Protein AF-A0A2Z5JWY1-F1 (afdb_monomer_lite)

Sequence (216 aa):
MARHAGPGANSGGGPAFPVGRHASPHINSGSGPDDRVNRHASPHTKTGSRPDDHADRHASPHTKTGSRPDDHADRHASPHTKTGSRPDDHADRHASPHTKTGSRPDDHVNRHASPHTKTGSRPDDHVNRHASPHTKTGSRPDDHVNRHASPHTKTGSRPDDHVNRHASPHTKTGSRPDDHVNRHASPHTKTGSRPDDHVNRHASPHTKPAAGRTTT

Secondary structure (DSSP, 8-state):
-----PPP-----SS---EEEE-S-EEE---S---BEEEESS-EEEEESS---B--EESS-EEEEESS---B--EESS-EEEEESS---B--EESS-EEEEESS---B--EESS-EEEE-SS--EEEEEESS-EEEE-SS--EEEEEESS-EEEEESS--EEEEEESS-EEEEESS--EEEEEESS-EEEEESS---EEEEESS-EE-PPP-----

Structure (mmCIF, N/CA/C/O backbone):
data_AF-A0A2Z5JWY1-F1
#
_entry.id   AF-A0A2Z5JWY1-F1
#
loop_
_atom_site.group_PDB
_atom_site.id
_atom_site.type_symbol
_atom_site.label_atom_id
_atom_site.label_alt_id
_atom_site.label_comp_id
_atom_site.label_asym_id
_atom_site.label_entity_id
_atom_site.label_seq_id
_atom_site.pdbx_PDB_ins_code
_atom_site.Cartn_x
_atom_site.Cartn_y
_atom_site.Cartn_z
_atom_site.occupancy
_atom_site.B_iso_or_equiv
_atom_site.auth_seq_id
_atom_site.auth_comp_id
_atom_site.auth_asym_id
_atom_site.auth_atom_id
_atom_site.pdbx_PDB_model_num
ATOM 1 N N . MET A 1 1 ? 44.821 -5.941 -16.371 1.00 31.47 1 MET A N 1
ATOM 2 C CA . MET A 1 1 ? 44.234 -4.619 -16.687 1.00 31.47 1 MET A CA 1
ATOM 3 C C . MET A 1 1 ? 42.728 -4.702 -16.488 1.00 31.47 1 MET A C 1
ATOM 5 O O . MET A 1 1 ? 42.041 -5.297 -17.308 1.00 31.47 1 MET A O 1
ATOM 9 N N . ALA A 1 2 ? 42.238 -4.211 -15.349 1.00 32.00 2 ALA A N 1
ATOM 10 C CA . ALA A 1 2 ? 40.820 -4.228 -15.004 1.00 32.00 2 ALA A CA 1
ATOM 11 C C . ALA A 1 2 ? 40.088 -3.119 -15.774 1.00 32.00 2 ALA A C 1
ATOM 13 O O . ALA A 1 2 ? 40.456 -1.950 -15.676 1.00 32.00 2 ALA A O 1
ATOM 14 N N . ARG A 1 3 ? 39.072 -3.480 -16.563 1.00 29.70 3 ARG A N 1
ATOM 15 C CA . ARG A 1 3 ? 38.185 -2.514 -17.219 1.00 29.70 3 ARG A CA 1
ATOM 16 C C . ARG A 1 3 ? 37.051 -2.176 -16.251 1.00 29.70 3 ARG A C 1
ATOM 18 O O . ARG A 1 3 ? 36.158 -2.989 -16.042 1.00 29.70 3 ARG A O 1
ATOM 25 N N . HIS A 1 4 ? 37.110 -0.990 -15.652 1.00 33.94 4 HIS A N 1
ATOM 26 C CA . HIS A 1 4 ? 35.983 -0.397 -14.935 1.00 33.94 4 HIS A CA 1
ATOM 27 C C . HIS A 1 4 ? 34.901 0.000 -15.948 1.00 33.94 4 HIS A C 1
ATOM 29 O O . HIS A 1 4 ? 35.113 0.896 -16.762 1.00 33.94 4 HIS A O 1
ATOM 35 N N . ALA A 1 5 ? 33.749 -0.670 -15.907 1.00 37.03 5 ALA A N 1
ATOM 36 C CA . ALA A 1 5 ? 32.541 -0.209 -16.582 1.00 37.03 5 ALA A CA 1
ATOM 37 C C . ALA A 1 5 ? 31.849 0.826 -15.679 1.00 37.03 5 ALA A C 1
ATOM 39 O O . ALA A 1 5 ? 31.439 0.502 -14.564 1.00 37.03 5 ALA A O 1
ATOM 40 N N . GLY A 1 6 ? 31.788 2.080 -16.130 1.00 34.94 6 GLY A N 1
ATOM 41 C CA . GLY A 1 6 ? 31.050 3.149 -15.451 1.00 34.94 6 GLY A CA 1
ATOM 42 C C . GLY A 1 6 ? 29.526 2.989 -15.583 1.00 34.94 6 GLY A C 1
ATOM 43 O O . GLY A 1 6 ? 29.066 2.193 -16.405 1.00 34.94 6 GLY A O 1
ATOM 44 N N . PRO A 1 7 ? 28.731 3.730 -14.787 1.00 40.97 7 PRO A N 1
ATOM 45 C CA . PRO A 1 7 ? 27.273 3.672 -14.848 1.00 40.97 7 PRO A CA 1
ATOM 46 C C . PRO A 1 7 ? 26.782 4.166 -16.215 1.00 40.97 7 PRO A C 1
ATOM 48 O O . PRO A 1 7 ? 27.066 5.293 -16.616 1.00 40.97 7 PRO A O 1
ATOM 51 N N . GLY A 1 8 ? 26.057 3.313 -16.942 1.00 42.59 8 GLY A N 1
ATOM 52 C CA . GLY A 1 8 ? 25.391 3.705 -18.184 1.00 42.59 8 GLY A CA 1
ATOM 53 C C . GLY A 1 8 ? 24.232 4.657 -17.889 1.00 42.59 8 GLY A C 1
ATOM 54 O O . GLY A 1 8 ? 23.528 4.464 -16.903 1.00 42.59 8 GLY A O 1
ATOM 55 N N . ALA A 1 9 ? 24.040 5.673 -18.726 1.00 40.81 9 ALA A N 1
ATOM 56 C CA . ALA A 1 9 ? 22.845 6.510 -18.744 1.00 40.81 9 ALA A CA 1
ATOM 57 C C . ALA A 1 9 ? 22.111 6.228 -20.058 1.00 40.81 9 ALA A C 1
ATOM 59 O O . ALA A 1 9 ? 22.717 6.330 -21.123 1.00 40.81 9 ALA A O 1
ATOM 60 N N . ASN A 1 10 ? 20.836 5.841 -19.996 1.00 48.69 10 ASN A N 1
ATOM 61 C CA . ASN A 1 10 ? 20.024 5.633 -21.194 1.00 48.69 10 ASN A CA 1
ATOM 62 C C . ASN A 1 10 ? 19.010 6.774 -21.344 1.00 48.69 10 ASN A C 1
ATOM 64 O O . ASN A 1 10 ? 18.077 6.880 -20.552 1.00 48.69 10 ASN A O 1
ATOM 68 N N . SER A 1 11 ? 19.193 7.618 -22.358 1.00 41.19 11 SER A N 1
ATOM 69 C CA . SER A 1 11 ? 18.226 8.632 -22.786 1.00 41.19 11 SER A CA 1
ATOM 70 C C . SER A 1 11 ? 17.553 8.142 -24.071 1.00 41.19 11 SER A C 1
ATOM 72 O O . SER A 1 11 ? 18.055 8.392 -25.167 1.00 41.19 11 SER A O 1
ATOM 74 N N . GLY A 1 12 ? 16.466 7.381 -23.943 1.00 41.06 12 GLY A N 1
ATOM 75 C CA . GLY A 1 12 ? 15.739 6.811 -25.080 1.00 41.06 12 GLY A CA 1
ATOM 76 C C . GLY A 1 12 ? 14.404 7.511 -25.306 1.00 41.06 12 GLY A C 1
ATOM 77 O O . GLY A 1 12 ? 13.553 7.486 -24.427 1.00 41.06 12 GLY A O 1
ATOM 78 N N . GLY A 1 13 ? 14.228 8.120 -26.481 1.00 39.22 13 GLY A N 1
ATOM 79 C CA . GLY A 1 13 ? 12.925 8.496 -27.025 1.00 39.22 13 GLY A CA 1
ATOM 80 C C . GLY A 1 13 ? 12.477 7.472 -28.071 1.00 39.22 13 GLY A C 1
ATOM 81 O O . GLY A 1 13 ? 13.252 7.140 -28.967 1.00 39.22 13 GLY A O 1
ATOM 82 N N . GLY A 1 14 ? 11.239 6.984 -27.956 1.00 32.91 14 GLY A N 1
ATOM 83 C CA . GLY A 1 14 ? 10.561 6.134 -28.944 1.00 32.91 14 GLY A CA 1
ATOM 84 C C . GLY A 1 14 ? 9.549 5.166 -28.302 1.00 32.91 14 GLY A C 1
ATOM 85 O O . GLY A 1 14 ? 9.845 4.632 -27.236 1.00 32.91 14 GLY A O 1
ATOM 86 N N . PRO A 1 15 ? 8.373 4.913 -28.919 1.00 39.31 15 PRO A N 1
ATOM 87 C CA . PRO A 1 15 ? 7.303 4.099 -28.341 1.00 39.31 15 PRO A CA 1
ATOM 88 C C . PRO A 1 15 ? 7.586 2.605 -28.554 1.00 39.31 15 PRO A C 1
ATOM 90 O O . PRO A 1 15 ? 7.053 1.967 -29.459 1.00 39.31 15 PRO A O 1
ATOM 93 N N . ALA A 1 16 ? 8.465 2.039 -27.739 1.00 43.81 16 ALA A N 1
ATOM 94 C CA . ALA A 1 16 ? 8.629 0.599 -27.611 1.00 43.81 16 ALA A CA 1
ATOM 95 C C . ALA A 1 16 ? 8.577 0.280 -26.124 1.00 43.81 16 ALA A C 1
ATOM 97 O O . ALA A 1 16 ? 9.316 0.911 -25.386 1.00 43.81 16 ALA A O 1
ATOM 98 N N . PHE A 1 17 ? 7.745 -0.674 -25.699 1.00 53.34 17 PHE A N 1
ATOM 99 C CA . PHE A 1 17 ? 7.707 -1.167 -24.318 1.00 53.34 17 PHE A CA 1
ATOM 100 C C . PHE A 1 17 ? 9.006 -1.941 -24.023 1.00 53.34 17 PHE A C 1
ATOM 102 O O . PHE A 1 17 ? 9.103 -3.120 -24.391 1.00 53.34 17 PHE A O 1
ATOM 109 N N . PRO A 1 18 ? 10.062 -1.340 -23.442 1.00 63.47 18 PRO A N 1
ATOM 110 C CA . PRO A 1 18 ? 11.366 -1.975 -23.374 1.00 63.47 18 PRO A CA 1
ATOM 111 C C . PRO A 1 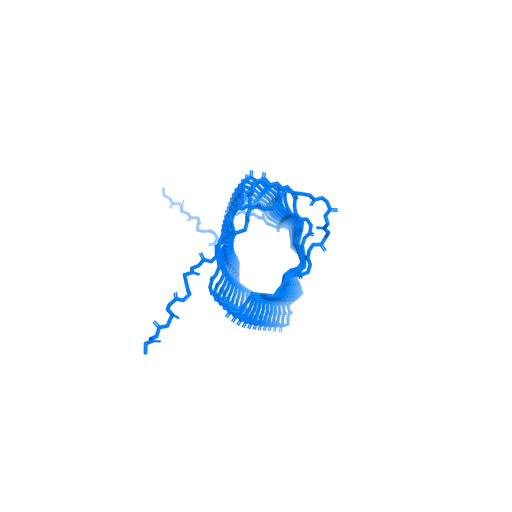18 ? 11.384 -2.957 -22.202 1.00 63.47 18 PRO A C 1
ATOM 113 O O . PRO A 1 18 ? 11.088 -2.594 -21.060 1.00 63.47 18 PRO A O 1
ATOM 116 N N . VAL A 1 19 ? 11.787 -4.202 -22.467 1.00 66.94 19 VAL A N 1
ATOM 117 C CA . VAL A 1 19 ? 12.095 -5.172 -21.409 1.00 66.94 19 VAL A CA 1
ATOM 118 C C . VAL A 1 19 ? 13.588 -5.098 -21.093 1.00 66.94 19 VAL A C 1
ATOM 120 O O . VAL A 1 19 ? 14.417 -5.591 -21.860 1.00 66.94 19 VAL A O 1
ATOM 123 N N . GLY A 1 20 ? 13.945 -4.481 -19.966 1.00 74.69 20 GLY A N 1
ATOM 124 C CA . GLY A 1 20 ? 15.335 -4.260 -19.560 1.00 74.69 20 GLY A CA 1
ATOM 125 C C . GLY A 1 20 ? 15.850 -5.268 -18.528 1.00 74.69 20 GLY A C 1
ATOM 126 O O . GLY A 1 20 ? 15.144 -5.684 -17.606 1.00 74.69 20 GLY A O 1
ATOM 127 N N . ARG A 1 21 ? 17.127 -5.656 -18.634 1.00 78.12 21 ARG A N 1
ATOM 128 C CA . ARG A 1 21 ? 17.855 -6.371 -17.569 1.00 78.12 21 ARG A CA 1
ATOM 129 C C . ARG A 1 21 ? 19.123 -5.612 -17.220 1.00 78.12 21 ARG A C 1
ATOM 131 O O . ARG A 1 21 ? 20.031 -5.513 -18.035 1.00 78.12 21 ARG A O 1
ATOM 138 N N . HIS A 1 22 ? 19.197 -5.135 -15.984 1.00 80.25 22 HIS A N 1
ATOM 139 C CA . HIS A 1 22 ? 20.316 -4.344 -15.489 1.00 80.25 22 HIS A CA 1
ATOM 140 C C . HIS A 1 22 ? 21.078 -5.139 -14.427 1.00 80.25 22 HIS A C 1
ATOM 142 O O . HIS A 1 22 ? 20.577 -5.383 -13.325 1.00 80.25 22 HIS A O 1
ATOM 148 N N . ALA A 1 23 ? 22.290 -5.561 -14.788 1.00 78.00 23 ALA A N 1
ATOM 149 C CA . ALA A 1 23 ? 23.209 -6.320 -13.935 1.00 78.00 23 ALA A CA 1
ATOM 150 C C . ALA A 1 23 ? 24.358 -5.465 -13.371 1.00 78.00 23 ALA A C 1
ATOM 152 O O . ALA A 1 23 ? 25.281 -5.987 -12.754 1.00 78.00 23 ALA A O 1
ATOM 153 N N . SER A 1 24 ? 24.317 -4.155 -13.604 1.00 77.88 24 SER A N 1
ATOM 154 C CA . SER A 1 24 ? 25.254 -3.186 -13.044 1.00 77.88 24 SER A CA 1
ATOM 155 C C . SER A 1 24 ? 24.469 -2.032 -12.430 1.00 77.88 24 SER A C 1
ATOM 157 O O . SER A 1 24 ? 23.326 -1.801 -12.846 1.00 77.88 24 SER A O 1
ATOM 159 N N . PRO A 1 25 ? 25.040 -1.323 -11.439 1.00 78.81 25 PRO A N 1
ATOM 160 C CA . PRO A 1 25 ? 24.399 -0.149 -10.877 1.00 78.81 25 PRO A CA 1
ATOM 161 C C . PRO A 1 25 ? 24.039 0.846 -11.975 1.00 78.81 25 PRO A C 1
ATOM 163 O O . PRO A 1 25 ? 24.846 1.120 -12.865 1.00 78.81 25 PRO A O 1
ATOM 166 N N . HIS A 1 26 ? 22.819 1.360 -11.922 1.00 71.62 26 HIS A N 1
ATOM 167 C CA . HIS A 1 26 ? 22.299 2.254 -12.946 1.00 71.62 26 HIS A CA 1
ATOM 168 C C . HIS A 1 26 ? 21.436 3.334 -12.304 1.00 71.62 26 HIS A C 1
ATOM 170 O O . HIS A 1 26 ? 20.683 3.068 -11.362 1.00 71.62 26 HIS A O 1
ATOM 176 N N . ILE A 1 27 ? 21.553 4.547 -12.839 1.00 74.38 27 ILE A N 1
ATOM 177 C CA . ILE A 1 27 ? 20.703 5.678 -12.491 1.00 74.38 27 ILE A CA 1
ATOM 178 C C . ILE A 1 27 ? 19.845 5.968 -13.712 1.00 74.38 27 ILE A C 1
ATOM 180 O O . ILE A 1 27 ? 20.370 6.318 -14.768 1.00 74.38 27 ILE A O 1
ATOM 184 N N . ASN A 1 28 ? 18.533 5.798 -13.579 1.00 72.25 28 ASN A N 1
ATOM 185 C CA . ASN A 1 28 ? 17.607 6.198 -14.625 1.00 72.25 28 ASN A CA 1
ATOM 186 C C . ASN A 1 28 ? 17.100 7.617 -14.344 1.00 72.25 28 ASN A C 1
ATOM 188 O O . ASN A 1 28 ? 16.368 7.841 -13.377 1.00 72.25 28 ASN A O 1
ATOM 192 N N . SER A 1 29 ? 17.501 8.541 -15.214 1.00 65.44 29 SER A N 1
ATOM 193 C CA . SER A 1 29 ? 17.057 9.934 -15.243 1.00 65.44 29 SER A CA 1
ATOM 194 C C . SER A 1 29 ? 16.338 10.178 -16.573 1.00 65.44 29 SER A C 1
ATOM 196 O O . SER A 1 29 ? 16.884 10.802 -17.480 1.00 65.44 29 SER A O 1
ATOM 198 N N . GLY A 1 30 ? 15.147 9.597 -16.727 1.00 56.50 30 GLY A N 1
ATOM 199 C CA . GLY A 1 30 ? 14.337 9.704 -17.943 1.00 56.50 30 GLY A CA 1
ATOM 200 C C . GLY A 1 30 ? 13.562 11.024 -18.027 1.00 56.50 30 GLY A C 1
ATOM 201 O O . GLY A 1 30 ? 13.113 11.564 -17.013 1.00 56.50 30 GLY A O 1
ATOM 202 N N . SER A 1 31 ? 13.403 11.548 -19.246 1.00 47.25 31 SER A N 1
ATOM 203 C CA . SER A 1 31 ? 12.646 12.773 -19.558 1.00 47.25 31 SER A CA 1
ATOM 204 C C . SER A 1 31 ? 11.374 12.532 -20.393 1.00 47.25 31 SER A C 1
ATOM 206 O O . SER A 1 31 ? 10.649 13.491 -20.679 1.00 47.25 31 SER A O 1
ATOM 208 N N . GLY A 1 32 ? 11.069 11.278 -20.751 1.00 48.72 32 GLY A N 1
ATOM 209 C CA . GLY A 1 32 ? 9.857 10.867 -21.471 1.00 48.72 32 GLY A CA 1
ATOM 210 C C . GLY A 1 32 ? 9.001 9.877 -20.665 1.00 48.72 32 GLY A C 1
ATOM 211 O O . GLY A 1 32 ? 9.534 9.272 -19.738 1.00 48.72 32 GLY A O 1
ATOM 212 N N . PRO A 1 33 ? 7.695 9.748 -20.979 1.00 51.19 33 PRO A N 1
ATOM 213 C CA . PRO A 1 33 ? 6.880 8.628 -20.508 1.00 51.19 33 PRO A CA 1
ATOM 214 C C . PRO A 1 33 ? 7.406 7.335 -21.139 1.00 51.19 33 PRO A C 1
ATOM 216 O O . PRO A 1 33 ? 7.709 7.311 -22.335 1.00 51.19 33 PRO A O 1
ATOM 219 N N . ASP A 1 34 ? 7.572 6.294 -20.337 1.00 58.94 34 ASP A N 1
ATOM 220 C CA . ASP A 1 34 ? 8.337 5.110 -20.688 1.00 58.94 34 ASP A CA 1
ATOM 221 C C . ASP A 1 34 ? 7.699 3.863 -20.058 1.00 58.94 34 ASP A C 1
ATOM 223 O O . ASP A 1 34 ? 8.102 3.384 -19.003 1.00 58.94 34 ASP A O 1
ATOM 227 N N . ASP A 1 35 ? 6.748 3.257 -20.760 1.00 62.75 35 ASP A N 1
ATOM 228 C CA . ASP A 1 35 ? 6.135 2.025 -20.273 1.00 62.75 35 ASP A CA 1
ATOM 229 C C . ASP A 1 35 ? 7.155 0.873 -20.298 1.00 62.75 35 ASP A C 1
ATOM 231 O O . ASP A 1 35 ? 7.449 0.307 -21.356 1.00 62.75 35 ASP A O 1
ATOM 235 N N . ARG A 1 36 ? 7.749 0.525 -19.147 1.00 72.25 36 ARG A N 1
ATOM 236 C CA . ARG A 1 36 ? 8.862 -0.449 -19.082 1.00 72.25 36 ARG A CA 1
ATOM 237 C C . ARG A 1 36 ? 8.602 -1.621 -18.149 1.00 72.25 36 ARG A C 1
ATOM 239 O O . ARG A 1 36 ? 7.935 -1.519 -17.123 1.00 72.25 36 ARG A O 1
ATOM 246 N N . VAL A 1 37 ? 9.237 -2.746 -18.479 1.00 76.88 37 VAL A N 1
ATOM 247 C CA . VAL A 1 37 ? 9.314 -3.919 -17.600 1.00 76.88 37 VAL A CA 1
ATOM 248 C C . VAL A 1 37 ? 10.777 -4.253 -17.359 1.00 76.88 37 VAL A C 1
ATOM 250 O O . VAL A 1 37 ? 11.419 -4.878 -18.207 1.00 76.88 37 VAL A O 1
ATOM 253 N N . ASN A 1 38 ? 11.327 -3.879 -16.204 1.00 82.06 38 ASN A N 1
ATOM 254 C CA . ASN A 1 38 ? 12.743 -4.093 -15.929 1.00 82.06 38 ASN A CA 1
ATOM 255 C C . ASN A 1 38 ? 13.009 -5.110 -14.823 1.00 82.06 38 ASN A C 1
ATOM 257 O O . ASN A 1 38 ? 12.232 -5.355 -13.898 1.00 82.06 38 ASN A O 1
ATOM 261 N N . ARG A 1 39 ? 14.194 -5.716 -14.901 1.00 82.38 39 ARG A N 1
ATOM 262 C CA . ARG A 1 39 ? 14.792 -6.464 -13.797 1.00 82.38 39 ARG A CA 1
ATOM 263 C C . ARG A 1 39 ? 16.130 -5.851 -13.427 1.00 82.38 39 ARG A C 1
ATOM 265 O O . ARG A 1 39 ? 17.056 -5.853 -14.236 1.00 82.38 39 ARG A O 1
ATOM 272 N N . HIS A 1 40 ? 16.256 -5.446 -12.172 1.00 84.19 40 HIS A N 1
ATOM 273 C CA . HIS A 1 40 ? 17.482 -4.901 -11.609 1.00 84.19 40 HIS A CA 1
ATOM 274 C C . HIS A 1 40 ? 18.083 -5.899 -10.619 1.00 84.19 40 HIS A C 1
ATOM 276 O O . HIS A 1 40 ? 17.512 -6.179 -9.560 1.00 84.19 40 HIS A O 1
ATOM 282 N N . ALA A 1 41 ? 19.236 -6.461 -10.981 1.00 84.81 41 ALA A N 1
ATOM 283 C CA . ALA A 1 41 ? 20.019 -7.327 -10.101 1.00 84.81 41 ALA A CA 1
ATOM 284 C C . ALA A 1 41 ? 21.006 -6.536 -9.227 1.00 84.81 41 ALA A C 1
ATOM 286 O O . ALA A 1 41 ? 21.451 -7.046 -8.204 1.00 84.81 41 ALA A O 1
ATOM 287 N N . SER A 1 42 ? 21.304 -5.289 -9.591 1.00 85.56 42 SER A N 1
ATOM 288 C CA . SER A 1 42 ? 22.210 -4.384 -8.874 1.00 85.56 42 SER A CA 1
ATOM 289 C C . SER A 1 42 ? 21.467 -3.159 -8.334 1.00 85.56 42 SER A C 1
ATOM 291 O O . SER A 1 42 ? 20.325 -2.930 -8.746 1.00 85.56 42 SER A O 1
ATOM 293 N N . PRO A 1 43 ? 22.077 -2.387 -7.412 1.00 85.00 43 PRO A N 1
ATOM 294 C CA . PRO A 1 43 ? 21.469 -1.173 -6.884 1.00 85.00 43 PRO A CA 1
ATOM 295 C C . PRO A 1 43 ? 20.990 -0.245 -7.999 1.00 85.00 43 PRO A C 1
ATOM 297 O O . PRO A 1 43 ? 21.709 -0.013 -8.971 1.00 85.00 43 PRO A O 1
ATOM 300 N N . HIS A 1 44 ? 19.772 0.265 -7.861 1.00 81.31 44 HIS A N 1
ATOM 301 C CA . HIS A 1 44 ? 19.158 1.116 -8.872 1.00 81.31 44 HIS A CA 1
ATOM 302 C C . HIS A 1 44 ? 18.553 2.358 -8.229 1.00 81.31 44 HIS A C 1
ATOM 304 O O . HIS A 1 44 ? 17.900 2.274 -7.186 1.00 81.31 44 HIS A O 1
ATOM 310 N N . THR A 1 45 ? 18.751 3.499 -8.880 1.00 84.19 45 THR A N 1
ATOM 311 C CA . THR A 1 45 ? 18.115 4.755 -8.491 1.00 84.19 45 THR A CA 1
ATOM 312 C C . THR A 1 45 ? 17.331 5.288 -9.676 1.00 84.19 45 THR A C 1
ATOM 314 O O . THR A 1 45 ? 17.891 5.473 -10.756 1.00 84.19 45 THR A O 1
ATOM 317 N N . LYS A 1 46 ? 16.042 5.553 -9.475 1.00 78.06 46 LYS A N 1
ATOM 318 C CA . LYS A 1 46 ? 15.185 6.208 -10.464 1.00 78.06 46 LYS A CA 1
ATOM 319 C C . LYS A 1 46 ? 14.836 7.604 -9.973 1.00 78.06 46 LYS A C 1
ATOM 321 O O . LYS A 1 46 ? 14.302 7.755 -8.872 1.00 78.06 46 LYS A O 1
ATOM 326 N N . THR A 1 47 ? 15.106 8.604 -10.802 1.00 76.75 47 THR A N 1
ATOM 327 C CA . THR A 1 47 ? 14.683 9.984 -10.559 1.00 76.75 47 THR A CA 1
ATOM 328 C C . THR A 1 47 ? 13.846 10.447 -11.743 1.00 76.75 47 THR A C 1
ATOM 330 O O . THR A 1 47 ? 14.364 10.589 -12.848 1.00 76.75 47 THR A O 1
ATOM 333 N N . GLY A 1 48 ? 12.549 10.660 -11.516 1.00 67.25 48 GLY A N 1
ATOM 334 C CA . GLY A 1 48 ? 11.576 11.015 -12.550 1.00 67.25 48 GLY A CA 1
ATOM 335 C C . GLY A 1 48 ? 10.899 12.360 -12.283 1.00 67.25 48 GLY A C 1
ATOM 336 O O . GLY A 1 48 ? 10.572 12.709 -11.144 1.00 67.25 48 GLY A O 1
ATOM 337 N N . SER A 1 49 ? 10.680 13.135 -13.347 1.00 62.00 49 SER A N 1
ATOM 338 C CA . SER A 1 49 ? 9.956 14.421 -13.296 1.00 62.00 49 SER A CA 1
ATOM 339 C C . SER A 1 49 ? 8.693 14.459 -14.165 1.00 62.00 49 SER A C 1
ATOM 341 O O . SER A 1 49 ? 8.020 15.493 -14.251 1.00 62.00 49 SER A O 1
ATOM 343 N N . ARG A 1 50 ? 8.341 13.330 -14.790 1.00 62.78 50 ARG A N 1
ATOM 344 C CA . ARG A 1 50 ? 7.152 13.135 -15.627 1.00 62.78 50 ARG A CA 1
ATOM 345 C C . ARG A 1 50 ? 6.490 11.784 -15.335 1.00 62.78 50 ARG A C 1
ATOM 347 O O . ARG A 1 50 ? 7.207 10.939 -14.814 1.00 62.78 50 ARG A O 1
ATOM 354 N N . PRO A 1 51 ? 5.182 11.641 -15.644 1.00 66.75 51 PRO A N 1
ATOM 355 C CA . PRO A 1 51 ? 4.459 10.393 -15.447 1.00 66.75 51 PRO A CA 1
ATOM 356 C C . PRO A 1 51 ? 5.100 9.239 -16.187 1.00 66.75 51 PRO A C 1
ATOM 358 O O . PRO A 1 51 ? 5.522 9.425 -17.334 1.00 66.75 51 PRO A O 1
ATOM 361 N N . ASP A 1 52 ? 5.164 8.094 -15.524 1.00 68.31 52 ASP A N 1
ATOM 362 C CA . ASP A 1 52 ? 5.792 6.902 -16.062 1.00 68.31 52 ASP A CA 1
ATOM 363 C C . ASP A 1 52 ? 5.179 5.613 -15.507 1.00 68.31 52 ASP A C 1
ATOM 365 O O . ASP A 1 52 ? 5.202 5.405 -14.287 1.00 68.31 52 ASP A O 1
ATOM 369 N N . ASP A 1 53 ? 4.754 4.707 -16.391 1.00 73.69 53 ASP A N 1
ATOM 370 C CA . ASP A 1 53 ? 4.145 3.440 -15.992 1.00 73.69 53 ASP A CA 1
ATOM 371 C C . ASP A 1 53 ? 5.158 2.292 -16.070 1.00 73.69 53 ASP A C 1
ATOM 373 O O . ASP A 1 53 ? 5.885 2.121 -17.044 1.00 73.69 53 ASP A O 1
ATOM 377 N N . HIS A 1 54 ? 5.288 1.487 -15.018 1.00 75.69 54 HIS A N 1
ATOM 378 C CA . HIS A 1 54 ? 6.315 0.435 -15.005 1.00 75.69 54 HIS A CA 1
ATOM 379 C C . HIS A 1 54 ? 5.958 -0.770 -14.151 1.00 75.69 54 HIS A C 1
ATOM 381 O O . HIS A 1 54 ? 5.209 -0.704 -13.179 1.00 75.69 54 HIS A O 1
ATOM 387 N N . ALA A 1 55 ? 6.547 -1.904 -14.518 1.00 81.38 55 ALA A N 1
ATOM 388 C CA . ALA A 1 55 ? 6.500 -3.119 -13.723 1.00 81.38 55 ALA A CA 1
ATOM 389 C C . ALA A 1 55 ? 7.913 -3.665 -13.523 1.00 81.38 55 ALA A C 1
ATOM 391 O O . ALA A 1 55 ? 8.427 -4.432 -14.347 1.00 81.38 55 ALA A O 1
ATOM 392 N N . ASP A 1 56 ? 8.536 -3.308 -12.402 1.00 83.94 56 ASP A N 1
ATOM 393 C CA . ASP A 1 56 ? 9.931 -3.622 -12.145 1.00 83.94 56 ASP A CA 1
ATOM 394 C C . ASP A 1 56 ? 10.115 -4.724 -11.088 1.00 83.94 56 ASP A C 1
ATOM 396 O O . ASP A 1 56 ? 9.317 -4.972 -10.176 1.00 83.94 56 ASP A O 1
ATOM 400 N N . ARG A 1 57 ? 11.224 -5.458 -11.217 1.00 85.88 57 ARG A N 1
ATOM 401 C CA . ARG A 1 57 ? 11.693 -6.404 -10.196 1.00 85.88 57 ARG A CA 1
ATOM 402 C C . ARG A 1 57 ? 13.088 -6.035 -9.735 1.00 85.88 57 ARG A C 1
ATOM 404 O O . ARG A 1 57 ? 14.044 -6.129 -10.507 1.00 85.88 57 ARG A O 1
ATOM 411 N N . HIS A 1 58 ? 13.220 -5.742 -8.450 1.00 85.94 58 HIS A N 1
ATOM 412 C CA . HIS A 1 58 ? 14.484 -5.376 -7.825 1.00 85.94 58 HIS A CA 1
ATOM 413 C C . HIS A 1 58 ? 14.949 -6.477 -6.872 1.00 85.94 58 HIS A C 1
ATOM 415 O O . HIS A 1 58 ? 14.315 -6.752 -5.849 1.00 85.94 58 HIS A O 1
ATOM 421 N N . ALA A 1 59 ? 16.072 -7.113 -7.208 1.00 86.50 59 ALA A N 1
ATOM 422 C CA . ALA A 1 59 ? 16.765 -8.035 -6.308 1.00 86.50 59 ALA A CA 1
ATOM 423 C C . ALA A 1 59 ? 17.748 -7.312 -5.373 1.00 86.50 59 ALA A C 1
ATOM 425 O O . ALA A 1 59 ? 18.100 -7.851 -4.330 1.00 86.50 59 ALA A O 1
ATOM 426 N N . SER A 1 60 ? 18.139 -6.086 -5.720 1.00 87.88 60 SER A N 1
ATOM 427 C CA . SER A 1 60 ? 19.060 -5.224 -4.971 1.00 87.88 60 SER A CA 1
ATOM 428 C C . SER A 1 60 ? 18.359 -3.953 -4.473 1.00 87.88 60 SER A C 1
ATOM 430 O O . SER A 1 60 ? 17.230 -3.693 -4.900 1.00 87.88 60 SER A O 1
ATOM 432 N N . PRO A 1 61 ? 18.986 -3.176 -3.565 1.00 86.50 61 PRO A N 1
ATOM 433 C CA . PRO A 1 61 ? 18.404 -1.945 -3.045 1.00 86.50 61 PRO A CA 1
ATOM 434 C C . PRO A 1 61 ? 17.937 -0.999 -4.151 1.00 86.50 61 PRO A C 1
ATOM 436 O O . PRO A 1 61 ? 18.635 -0.809 -5.152 1.00 86.50 61 PRO A O 1
ATOM 439 N N . HIS A 1 62 ? 16.759 -0.412 -3.960 1.00 84.38 62 HIS A N 1
ATOM 440 C CA . HIS A 1 62 ? 16.168 0.513 -4.918 1.00 84.38 62 HIS A CA 1
ATOM 441 C C . HIS A 1 62 ? 15.714 1.802 -4.239 1.00 84.38 62 HIS A C 1
ATOM 443 O O . HIS A 1 62 ? 15.093 1.767 -3.174 1.00 84.38 62 HIS A O 1
ATOM 449 N N . THR A 1 63 ? 15.996 2.927 -4.889 1.00 86.31 63 THR A N 1
ATOM 450 C CA . THR A 1 63 ? 15.504 4.239 -4.473 1.00 86.31 63 THR A CA 1
ATOM 451 C C . THR A 1 63 ? 14.763 4.890 -5.629 1.00 86.31 63 THR A C 1
ATOM 453 O O . THR A 1 63 ? 15.340 5.094 -6.698 1.00 86.31 63 THR A O 1
ATOM 456 N N . LYS A 1 64 ? 13.503 5.264 -5.402 1.00 80.94 64 LYS A N 1
ATOM 457 C CA . LYS A 1 64 ? 12.697 6.037 -6.350 1.00 80.94 64 LYS A CA 1
ATOM 458 C C . LYS A 1 64 ? 12.420 7.425 -5.787 1.00 80.94 64 LYS A C 1
ATOM 460 O O . LYS A 1 64 ? 11.898 7.555 -4.678 1.00 80.94 64 LYS A O 1
ATOM 465 N N . THR A 1 65 ? 12.730 8.448 -6.576 1.00 82.06 65 THR A N 1
ATOM 466 C CA . THR A 1 65 ? 12.358 9.839 -6.302 1.00 82.06 65 THR A CA 1
ATOM 467 C C . THR A 1 65 ? 11.525 10.372 -7.464 1.00 82.06 65 THR A C 1
ATOM 469 O O . THR A 1 65 ? 12.016 10.454 -8.589 1.00 82.06 65 THR A O 1
ATOM 472 N N . GLY A 1 66 ? 10.267 10.723 -7.196 1.00 71.88 66 GLY A N 1
ATOM 473 C CA . GLY A 1 66 ? 9.305 11.177 -8.203 1.00 71.88 66 GLY A CA 1
ATOM 474 C C . GLY A 1 66 ? 8.644 12.506 -7.835 1.00 71.88 66 GLY A C 1
ATOM 475 O O . GLY A 1 66 ? 8.418 12.818 -6.661 1.00 71.88 66 GLY A O 1
ATOM 476 N N . SER A 1 67 ? 8.327 13.314 -8.847 1.00 66.00 67 SER A N 1
ATOM 477 C CA . SER A 1 67 ? 7.617 14.595 -8.673 1.00 66.00 67 SER A CA 1
ATOM 478 C C . SER A 1 67 ? 6.319 14.722 -9.479 1.00 66.00 67 SER A C 1
ATOM 480 O O . SER A 1 67 ? 5.660 15.768 -9.433 1.00 66.00 67 SER A O 1
ATOM 482 N N . ARG A 1 68 ? 5.915 13.660 -10.185 1.00 66.12 68 ARG A N 1
ATOM 483 C CA . ARG A 1 68 ? 4.665 13.559 -10.947 1.00 66.12 68 ARG A CA 1
ATOM 484 C C . ARG A 1 68 ? 4.018 12.175 -10.784 1.00 66.12 68 ARG A C 1
ATOM 486 O O . ARG A 1 68 ? 4.727 11.307 -10.296 1.00 66.12 68 ARG A O 1
ATOM 493 N N . PRO A 1 69 ? 2.715 12.048 -11.118 1.00 67.19 69 PRO A N 1
ATOM 494 C CA . PRO A 1 69 ? 1.971 10.800 -10.971 1.00 67.19 69 PRO A CA 1
ATOM 495 C C . PRO A 1 69 ? 2.559 9.659 -11.776 1.00 67.19 69 PRO A C 1
ATOM 497 O O . PRO A 1 69 ? 2.744 9.856 -12.970 1.00 67.19 69 PRO A O 1
ATOM 500 N N . ASP A 1 70 ? 2.796 8.517 -11.145 1.00 70.06 70 ASP A N 1
ATOM 501 C CA . ASP A 1 70 ? 3.295 7.300 -11.789 1.00 70.06 70 ASP A CA 1
ATOM 502 C C . ASP A 1 70 ? 2.464 6.078 -11.381 1.00 70.06 70 ASP A C 1
ATOM 504 O O . ASP A 1 70 ? 2.348 5.814 -10.175 1.00 70.06 70 ASP A O 1
ATOM 508 N N . ASP A 1 71 ? 2.062 5.244 -12.346 1.00 75.00 71 ASP A N 1
ATOM 509 C CA . ASP A 1 71 ? 1.413 3.964 -12.054 1.00 75.00 71 ASP A CA 1
ATOM 510 C C . ASP A 1 71 ? 2.428 2.816 -12.103 1.00 75.00 71 ASP A C 1
ATOM 512 O O . ASP A 1 71 ? 3.180 2.640 -13.060 1.00 75.00 71 ASP A O 1
ATOM 516 N N . HIS A 1 72 ? 2.530 2.015 -11.042 1.00 77.50 72 HIS A N 1
ATOM 517 C CA . HIS A 1 72 ? 3.552 0.958 -11.002 1.00 77.50 72 HIS A CA 1
ATOM 518 C C . HIS A 1 72 ? 3.139 -0.308 -10.271 1.00 77.50 72 HIS A C 1
ATOM 520 O O . HIS A 1 72 ? 2.309 -0.324 -9.362 1.00 77.50 72 HIS A O 1
ATOM 526 N N . ALA A 1 73 ? 3.753 -1.410 -10.692 1.00 83.81 73 ALA A N 1
ATOM 527 C CA . ALA A 1 73 ? 3.549 -2.726 -10.114 1.00 83.81 73 ALA A CA 1
ATOM 528 C C . ALA A 1 73 ? 4.895 -3.399 -9.838 1.00 83.81 73 ALA A C 1
ATOM 530 O O . ALA A 1 73 ? 5.364 -4.235 -10.623 1.00 83.81 73 ALA A O 1
ATOM 531 N N . ASP A 1 74 ? 5.492 -3.085 -8.688 1.00 85.69 74 ASP A N 1
ATOM 532 C CA . ASP A 1 74 ? 6.867 -3.472 -8.408 1.00 85.69 74 ASP A CA 1
ATOM 533 C C . ASP A 1 74 ? 6.994 -4.648 -7.433 1.00 85.69 74 ASP A C 1
ATOM 535 O O . ASP A 1 74 ? 6.157 -4.948 -6.568 1.00 85.69 74 ASP A O 1
ATOM 539 N N . ARG A 1 75 ? 8.107 -5.376 -7.571 1.00 88.06 75 ARG A N 1
ATOM 540 C CA . ARG A 1 75 ? 8.517 -6.405 -6.608 1.00 88.06 75 ARG A CA 1
ATOM 541 C C . ARG A 1 75 ? 9.928 -6.155 -6.116 1.00 88.06 75 ARG A C 1
ATOM 543 O O . ARG A 1 75 ? 10.884 -6.242 -6.885 1.00 88.06 75 ARG A O 1
ATOM 550 N N . HIS A 1 76 ? 10.063 -5.991 -4.807 1.00 88.12 76 HIS A N 1
ATOM 551 C CA . HIS A 1 76 ? 11.343 -5.750 -4.153 1.00 88.12 76 HIS A CA 1
ATOM 552 C C . HIS A 1 76 ? 11.698 -6.910 -3.224 1.00 88.12 76 HIS A C 1
ATOM 554 O O . HIS A 1 76 ? 11.009 -7.176 -2.234 1.00 88.12 76 HIS A O 1
ATOM 560 N N . ALA A 1 77 ? 12.794 -7.601 -3.538 1.00 88.06 77 ALA A N 1
ATOM 561 C CA . ALA A 1 77 ? 13.399 -8.584 -2.640 1.00 88.06 77 ALA A CA 1
ATOM 562 C C . ALA A 1 77 ? 14.387 -7.940 -1.650 1.00 88.06 77 ALA A C 1
ATOM 564 O O . ALA A 1 77 ? 14.699 -8.536 -0.625 1.00 88.06 77 ALA A O 1
ATOM 565 N N . SER A 1 78 ? 14.825 -6.712 -1.932 1.00 89.19 78 SER A N 1
ATOM 566 C CA . SER A 1 78 ? 15.778 -5.919 -1.147 1.00 89.19 78 SER A CA 1
ATOM 567 C C . SER A 1 78 ? 15.147 -4.612 -0.649 1.00 89.19 78 SER A C 1
ATOM 569 O O . SER A 1 78 ? 14.032 -4.293 -1.073 1.00 89.19 78 SER A O 1
ATOM 571 N N . PRO A 1 79 ? 15.808 -3.872 0.265 1.00 87.44 79 PRO A N 1
ATOM 572 C CA . PRO A 1 79 ? 15.276 -2.625 0.801 1.00 87.44 79 PRO A CA 1
ATOM 573 C C . PRO A 1 79 ? 14.867 -1.636 -0.290 1.00 87.44 79 PRO A C 1
ATOM 575 O O . PRO A 1 79 ? 15.584 -1.456 -1.279 1.00 87.44 79 PRO A O 1
ATOM 578 N N . HIS A 1 80 ? 13.717 -0.997 -0.094 1.00 86.56 80 HIS A N 1
ATOM 579 C CA . HIS A 1 80 ? 13.182 -0.014 -1.027 1.00 86.56 80 HIS A CA 1
ATOM 580 C C . HIS A 1 80 ? 12.812 1.283 -0.313 1.00 86.56 80 HIS A C 1
ATOM 582 O O . HIS A 1 80 ? 12.161 1.259 0.736 1.00 86.56 80 HIS A O 1
ATOM 588 N N . THR A 1 81 ? 13.199 2.404 -0.914 1.00 87.75 81 THR A N 1
ATOM 589 C CA . THR A 1 81 ? 12.813 3.738 -0.459 1.00 87.75 81 THR A CA 1
ATOM 590 C C . THR A 1 81 ? 12.127 4.482 -1.591 1.00 87.75 81 THR A C 1
ATOM 592 O O . THR A 1 81 ? 12.720 4.687 -2.651 1.00 87.75 81 THR A O 1
ATOM 595 N N . LYS A 1 82 ? 10.900 4.940 -1.341 1.00 83.06 82 LYS A N 1
ATOM 596 C CA . LYS A 1 82 ? 10.150 5.794 -2.262 1.00 83.06 82 LYS A CA 1
ATOM 597 C C . LYS A 1 82 ? 9.929 7.170 -1.647 1.00 83.06 82 LYS A C 1
ATOM 599 O O . LYS A 1 82 ? 9.384 7.282 -0.549 1.00 83.06 82 LYS A O 1
ATOM 604 N N . THR A 1 83 ? 10.308 8.208 -2.385 1.00 83.88 83 THR A N 1
ATOM 605 C CA . THR A 1 83 ? 9.999 9.605 -2.061 1.00 83.88 83 THR A CA 1
ATOM 606 C C . THR A 1 83 ? 9.202 10.226 -3.204 1.00 83.88 83 THR A C 1
ATOM 608 O O . THR A 1 83 ? 9.686 10.282 -4.333 1.00 83.88 83 THR A O 1
ATOM 611 N N . GLY A 1 84 ? 7.983 10.682 -2.917 1.00 73.06 84 GLY A N 1
ATOM 612 C CA . GLY A 1 84 ? 7.054 11.227 -3.909 1.00 73.06 84 GLY A CA 1
ATOM 613 C C . GLY A 1 84 ? 6.397 12.531 -3.456 1.00 73.06 84 GLY A C 1
ATOM 614 O O . GLY A 1 84 ? 6.223 12.786 -2.261 1.00 73.06 84 GLY A O 1
ATOM 615 N N . SER A 1 85 ? 6.026 13.385 -4.412 1.00 65.25 85 SER A N 1
ATOM 616 C CA . SER A 1 85 ? 5.338 14.661 -4.134 1.00 65.25 85 SER A CA 1
ATOM 617 C C . SER A 1 85 ? 4.010 14.856 -4.875 1.00 65.25 85 SER A C 1
ATOM 619 O O . SER A 1 85 ? 3.375 15.910 -4.742 1.00 65.25 85 SER A O 1
ATOM 621 N N . ARG A 1 86 ? 3.550 13.847 -5.623 1.00 65.56 86 ARG A N 1
ATOM 622 C CA . ARG A 1 86 ? 2.278 13.840 -6.358 1.00 65.56 86 ARG A CA 1
ATOM 623 C C . ARG A 1 86 ? 1.593 12.464 -6.299 1.00 65.56 86 ARG A C 1
ATOM 625 O O . ARG A 1 86 ? 2.280 11.541 -5.888 1.00 65.56 86 ARG A O 1
ATOM 632 N N . PRO A 1 87 ? 0.282 12.405 -6.624 1.00 65.44 87 PRO A N 1
ATOM 633 C CA . PRO A 1 87 ? -0.513 11.184 -6.538 1.00 65.44 87 PRO A CA 1
ATOM 634 C C . PRO A 1 87 ? 0.026 10.051 -7.383 1.00 65.44 87 PRO A C 1
ATOM 636 O O . PRO A 1 87 ? 0.222 10.291 -8.564 1.00 65.44 87 PRO A O 1
ATOM 639 N N . ASP A 1 88 ? 0.210 8.873 -6.805 1.00 69.44 88 ASP A N 1
ATOM 640 C CA . ASP A 1 88 ? 0.688 7.678 -7.500 1.00 69.44 88 ASP A CA 1
ATOM 641 C C . ASP A 1 88 ? -0.176 6.453 -7.179 1.00 69.44 88 ASP A C 1
ATOM 643 O O . ASP A 1 88 ? -0.316 6.108 -5.996 1.00 69.44 88 ASP A O 1
ATOM 647 N N . ASP A 1 89 ? -0.581 5.697 -8.203 1.00 75.31 89 ASP A N 1
ATOM 648 C CA . ASP A 1 89 ? -1.255 4.414 -8.011 1.00 75.31 89 ASP A CA 1
ATOM 649 C C . ASP A 1 89 ? -0.245 3.265 -8.085 1.00 75.31 89 ASP A C 1
ATOM 651 O O . ASP A 1 89 ? 0.600 3.179 -8.977 1.00 75.31 89 ASP A O 1
ATOM 655 N N . HIS A 1 90 ? -0.253 2.374 -7.093 1.00 77.62 90 HIS A N 1
ATOM 656 C CA . HIS A 1 90 ? 0.751 1.306 -7.051 1.00 77.62 90 HIS A CA 1
ATOM 657 C C . HIS A 1 90 ? 0.287 0.003 -6.421 1.00 77.62 90 HIS A C 1
ATOM 659 O O . HIS A 1 90 ? -0.501 -0.048 -5.473 1.00 77.62 90 HIS A O 1
ATOM 665 N N . ALA A 1 91 ? 0.831 -1.085 -6.960 1.00 84.44 91 ALA A N 1
ATOM 666 C CA . ALA A 1 91 ? 0.547 -2.448 -6.546 1.00 84.44 91 ALA A CA 1
ATOM 667 C C . ALA A 1 91 ? 1.844 -3.205 -6.236 1.00 84.44 91 ALA A C 1
ATOM 669 O O . ALA A 1 91 ? 2.309 -4.034 -7.028 1.00 84.44 91 ALA A O 1
ATOM 670 N N . ASP A 1 92 ? 2.396 -2.977 -5.042 1.00 85.88 92 ASP A N 1
ATOM 671 C CA . ASP A 1 92 ? 3.749 -3.423 -4.729 1.00 85.88 92 ASP A CA 1
ATOM 672 C C . ASP A 1 92 ? 3.817 -4.645 -3.809 1.00 85.88 92 ASP A C 1
ATOM 674 O O . ASP A 1 92 ? 2.966 -4.932 -2.951 1.00 85.88 92 ASP A O 1
ATOM 678 N N . ARG A 1 93 ? 4.906 -5.404 -3.965 1.00 88.56 93 ARG A N 1
ATOM 679 C CA . ARG A 1 93 ? 5.267 -6.494 -3.051 1.00 88.56 93 ARG A CA 1
ATOM 680 C C . ARG A 1 93 ? 6.684 -6.327 -2.540 1.00 88.56 93 ARG A C 1
ATOM 682 O O . ARG A 1 93 ? 7.641 -6.415 -3.307 1.00 88.56 93 ARG A O 1
ATOM 689 N N . HIS A 1 94 ? 6.814 -6.231 -1.223 1.00 88.25 94 HIS A N 1
ATOM 690 C CA . HIS A 1 94 ? 8.101 -6.083 -0.556 1.00 88.25 94 HIS A CA 1
ATOM 691 C C . HIS A 1 94 ? 8.368 -7.284 0.349 1.00 88.25 94 HIS A C 1
ATOM 693 O O . HIS A 1 94 ? 7.634 -7.541 1.309 1.00 88.25 94 HIS A O 1
ATOM 699 N N . ALA A 1 95 ? 9.436 -8.021 0.047 1.00 87.81 95 ALA A N 1
ATOM 700 C CA . ALA A 1 95 ? 9.968 -9.053 0.935 1.00 87.81 95 ALA A CA 1
ATOM 701 C C . ALA A 1 95 ? 10.947 -8.480 1.975 1.00 87.81 95 ALA A C 1
ATOM 703 O O . ALA A 1 95 ? 11.184 -9.108 3.000 1.00 87.81 95 ALA A O 1
ATOM 704 N N . SER A 1 96 ? 11.458 -7.273 1.730 1.00 89.50 96 SER A N 1
ATOM 705 C CA . SER A 1 96 ? 12.429 -6.545 2.555 1.00 89.50 96 SER A CA 1
ATOM 706 C C . SER A 1 96 ? 11.857 -5.222 3.082 1.00 89.50 96 SER A C 1
ATOM 708 O O . SER A 1 96 ? 10.753 -4.845 2.674 1.00 89.50 96 SER A O 1
ATOM 710 N N . PRO A 1 97 ? 12.556 -4.534 4.009 1.00 86.81 97 PRO A N 1
ATOM 711 C CA . PRO A 1 97 ? 12.086 -3.275 4.571 1.00 86.81 97 PRO A CA 1
ATOM 712 C C . PRO A 1 97 ? 11.726 -2.244 3.501 1.00 86.81 97 PRO A C 1
ATOM 714 O O . PRO A 1 97 ? 12.449 -2.078 2.515 1.00 86.81 97 PRO A O 1
ATOM 717 N N . HIS A 1 98 ? 10.609 -1.553 3.712 1.00 86.69 98 HIS A N 1
ATOM 718 C CA . HIS A 1 98 ? 10.136 -0.512 2.808 1.00 86.69 98 HIS A CA 1
ATOM 719 C C . HIS A 1 98 ? 9.837 0.779 3.564 1.00 86.69 98 HIS A C 1
ATOM 721 O O . HIS A 1 98 ? 9.149 0.763 4.588 1.00 86.69 98 HIS A O 1
ATOM 727 N N . THR A 1 99 ? 10.320 1.891 3.016 1.00 87.44 99 THR A N 1
ATOM 728 C CA . THR A 1 99 ? 10.028 3.232 3.516 1.00 87.44 99 THR A CA 1
ATOM 729 C C . THR A 1 99 ? 9.395 4.056 2.410 1.00 87.44 99 THR A C 1
ATOM 731 O O . THR A 1 99 ? 9.986 4.231 1.343 1.00 87.44 99 THR A O 1
ATOM 734 N N . LYS A 1 100 ? 8.214 4.607 2.690 1.00 83.12 100 LYS A N 1
ATOM 735 C CA . LYS A 1 100 ? 7.532 5.544 1.802 1.00 83.12 100 LYS A CA 1
ATOM 736 C C . LYS A 1 100 ? 7.365 6.900 2.475 1.00 83.12 100 LYS A C 1
ATOM 738 O O . LYS A 1 100 ? 6.782 6.990 3.556 1.00 83.12 100 LYS A O 1
ATOM 743 N N . THR A 1 101 ? 7.799 7.944 1.780 1.00 83.81 101 THR A N 1
ATOM 744 C CA . THR A 1 101 ? 7.576 9.340 2.162 1.00 83.81 101 THR A CA 1
ATOM 745 C C . THR A 1 101 ? 6.820 10.050 1.043 1.00 83.81 101 THR A C 1
ATOM 747 O O . THR A 1 101 ? 7.311 10.130 -0.083 1.00 83.81 101 THR A O 1
ATOM 750 N N . GLY A 1 102 ? 5.623 10.553 1.345 1.00 73.12 102 GLY A N 1
ATOM 751 C CA . GLY A 1 102 ? 4.725 11.189 0.378 1.00 73.12 102 GLY A CA 1
ATOM 752 C C . GLY A 1 102 ? 4.071 12.462 0.917 1.00 73.12 102 GLY A C 1
ATOM 753 O O . GLY A 1 102 ? 3.947 12.658 2.127 1.00 73.12 102 GLY A O 1
ATOM 754 N N . SER A 1 103 ? 3.645 13.355 0.022 1.00 65.12 103 SER A N 1
ATOM 755 C CA . SER A 1 103 ? 2.968 14.615 0.394 1.00 65.12 103 SER A CA 1
ATOM 756 C C . SER A 1 103 ? 1.623 14.853 -0.304 1.00 65.12 103 SER A C 1
ATOM 758 O O . SER A 1 103 ? 0.990 15.893 -0.084 1.00 65.12 103 SER A O 1
ATOM 760 N N . ARG A 1 104 ? 1.149 13.902 -1.119 1.00 64.88 104 ARG A N 1
ATOM 761 C CA . ARG A 1 104 ? -0.122 13.967 -1.854 1.00 64.88 104 ARG A CA 1
ATOM 762 C C . ARG A 1 104 ? -0.838 12.603 -1.879 1.00 64.88 104 ARG A C 1
ATOM 764 O O . ARG A 1 104 ? -0.177 11.644 -1.511 1.00 64.88 104 ARG A O 1
ATOM 771 N N . PRO A 1 105 ? -2.147 12.587 -2.218 1.00 64.69 105 PRO A N 1
ATOM 772 C CA . PRO A 1 105 ? -2.980 11.387 -2.182 1.00 64.69 105 PRO A CA 1
ATOM 773 C C . PRO A 1 105 ? -2.486 10.263 -3.065 1.00 64.69 105 PRO A C 1
ATOM 775 O O . PRO A 1 105 ? -2.301 10.530 -4.238 1.00 64.69 105 PRO A O 1
ATOM 778 N N . ASP A 1 106 ? -2.335 9.056 -2.535 1.00 68.56 106 ASP A N 1
ATOM 779 C CA . ASP A 1 106 ? -1.894 7.887 -3.295 1.00 68.56 106 ASP A CA 1
ATOM 780 C C . ASP A 1 106 ? -2.782 6.661 -3.036 1.00 68.56 106 ASP A C 1
ATOM 782 O O . ASP A 1 106 ? -2.912 6.239 -1.876 1.00 68.56 106 ASP A O 1
ATOM 786 N N . ASP A 1 107 ? -3.235 5.993 -4.099 1.00 74.31 107 ASP A N 1
ATOM 787 C CA . ASP A 1 107 ? -3.975 4.738 -3.979 1.00 74.31 107 ASP A CA 1
ATOM 788 C C . ASP A 1 107 ? -3.028 3.543 -4.076 1.00 74.31 107 ASP A C 1
ATOM 790 O O . ASP A 1 107 ? -2.124 3.471 -4.914 1.00 74.31 107 ASP A O 1
ATOM 794 N N . HIS A 1 108 ? -3.163 2.591 -3.149 1.00 76.25 108 HIS A N 1
ATOM 795 C CA . HIS A 1 108 ? -2.207 1.488 -3.091 1.00 76.25 108 HIS A CA 1
ATOM 796 C C . HIS A 1 108 ? -2.737 0.157 -2.609 1.00 76.25 108 HIS A C 1
ATOM 798 O O . HIS A 1 108 ? -3.501 0.047 -1.648 1.00 76.25 108 HIS A O 1
ATOM 804 N N . VAL A 1 109 ? -2.211 -0.890 -3.242 1.00 82.94 109 VAL A N 1
ATOM 805 C CA . VAL A 1 109 ? -2.462 -2.282 -2.883 1.00 82.94 109 VAL A CA 1
ATOM 806 C C . VAL A 1 109 ? -1.141 -2.980 -2.601 1.00 82.94 109 VAL A C 1
ATOM 808 O O . VAL A 1 109 ? -0.556 -3.614 -3.482 1.00 82.94 109 VAL A O 1
ATOM 811 N N . ASN A 1 110 ? -0.682 -2.927 -1.348 1.00 84.38 110 ASN A N 1
ATOM 812 C CA . ASN A 1 110 ? 0.649 -3.423 -1.011 1.00 84.38 110 ASN A CA 1
ATOM 813 C C . ASN A 1 110 ? 0.645 -4.689 -0.152 1.00 84.38 110 ASN A C 1
ATOM 815 O O . ASN A 1 110 ? -0.201 -4.929 0.721 1.00 84.38 110 ASN A O 1
ATOM 819 N N . ARG A 1 111 ? 1.661 -5.529 -0.376 1.00 87.75 111 ARG A N 1
ATOM 820 C CA . ARG A 1 111 ? 1.981 -6.665 0.499 1.00 87.75 111 ARG A CA 1
ATOM 821 C C . ARG A 1 111 ? 3.400 -6.560 1.023 1.00 87.75 111 ARG A C 1
ATOM 823 O O . ARG A 1 111 ? 4.352 -6.639 0.251 1.00 87.75 111 ARG A O 1
ATOM 830 N N . HIS A 1 112 ? 3.529 -6.495 2.342 1.00 87.44 112 HIS A N 1
ATOM 831 C CA . HIS A 1 112 ? 4.814 -6.411 3.022 1.00 87.44 112 HIS A CA 1
ATOM 832 C C . HIS A 1 112 ? 5.030 -7.641 3.903 1.00 87.44 112 HIS A C 1
ATOM 834 O O . HIS A 1 112 ? 4.269 -7.897 4.841 1.00 87.44 112 HIS A O 1
ATOM 840 N N . ALA A 1 113 ? 6.078 -8.407 3.603 1.00 87.19 113 ALA A N 1
ATOM 841 C CA . ALA A 1 113 ? 6.548 -9.482 4.477 1.00 87.19 113 ALA A CA 1
ATOM 842 C C . ALA A 1 113 ? 7.508 -8.968 5.565 1.00 87.19 113 ALA A C 1
ATOM 844 O O . ALA A 1 113 ? 7.660 -9.614 6.596 1.00 87.19 113 ALA A O 1
ATOM 845 N N . SER A 1 114 ? 8.098 -7.791 5.351 1.00 89.06 114 SER A N 1
ATOM 846 C CA . SE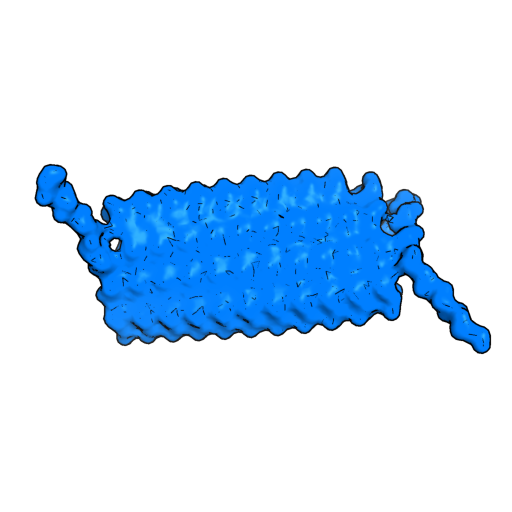R A 1 114 ? 9.083 -7.133 6.218 1.00 89.06 114 SER A CA 1
ATOM 847 C C . SER A 1 114 ? 8.563 -5.794 6.760 1.00 89.06 114 SER A C 1
ATOM 849 O O . SER A 1 114 ? 7.488 -5.356 6.335 1.00 89.06 114 SER A O 1
ATOM 851 N N . PRO A 1 115 ? 9.274 -5.158 7.716 1.00 85.75 115 PRO A N 1
ATOM 852 C CA . PRO A 1 115 ? 8.849 -3.896 8.304 1.00 85.75 115 PRO A CA 1
ATOM 853 C C . PRO A 1 115 ? 8.545 -2.823 7.258 1.00 85.75 115 PRO A C 1
ATOM 855 O O . PRO A 1 115 ? 9.270 -2.678 6.271 1.00 85.75 115 PRO A O 1
ATOM 858 N N . HIS A 1 116 ? 7.472 -2.072 7.488 1.00 85.38 116 HIS A N 1
ATOM 859 C CA . HIS A 1 116 ? 7.065 -0.989 6.603 1.00 85.38 116 HIS A CA 1
ATOM 860 C C . HIS A 1 116 ? 6.788 0.290 7.384 1.00 85.38 116 HIS A C 1
ATOM 862 O O . HIS A 1 116 ? 6.034 0.279 8.360 1.00 85.38 116 HIS A O 1
ATOM 868 N N . THR A 1 117 ? 7.369 1.387 6.904 1.00 86.69 117 THR A N 1
ATOM 869 C CA . THR A 1 117 ? 7.155 2.726 7.447 1.00 86.69 117 THR A CA 1
ATOM 870 C C . THR A 1 117 ? 6.586 3.625 6.364 1.00 86.69 117 THR A C 1
ATOM 872 O O . THR A 1 117 ? 7.189 3.788 5.302 1.00 86.69 117 THR A O 1
ATOM 875 N N . LYS A 1 118 ? 5.444 4.248 6.656 1.00 82.00 118 LYS A N 1
ATOM 876 C CA . LYS A 1 118 ? 4.831 5.255 5.793 1.00 82.00 118 LYS A CA 1
ATOM 877 C C . LYS A 1 118 ? 4.708 6.585 6.523 1.00 82.00 118 LYS A C 1
ATOM 879 O O . LYS A 1 118 ? 4.096 6.654 7.589 1.00 82.00 118 LYS A O 1
ATOM 884 N N . THR A 1 119 ? 5.215 7.637 5.894 1.00 82.75 119 THR A N 1
ATOM 885 C CA . THR A 1 119 ? 5.050 9.022 6.336 1.00 82.75 119 THR A CA 1
ATOM 886 C C . THR A 1 119 ? 4.336 9.810 5.242 1.00 82.75 119 THR A C 1
ATOM 888 O O . THR A 1 119 ? 4.829 9.896 4.117 1.00 82.75 119 THR A O 1
ATOM 891 N N . GLY A 1 120 ? 3.169 10.368 5.564 1.00 72.06 120 GLY A N 1
ATOM 892 C CA . GLY A 1 120 ? 2.294 11.067 4.621 1.00 72.06 120 GLY A CA 1
ATOM 893 C C . GLY A 1 120 ? 1.662 12.325 5.216 1.00 72.06 120 GLY A C 1
ATOM 894 O O . GLY A 1 120 ? 1.567 12.479 6.433 1.00 72.06 120 GLY A O 1
ATOM 895 N N . SER A 1 121 ? 1.222 13.253 4.365 1.00 63.75 121 SER A N 1
ATOM 896 C CA . SER A 1 121 ? 0.576 14.507 4.807 1.00 63.75 121 SER A CA 1
ATOM 897 C C . SER A 1 121 ? -0.764 14.824 4.127 1.00 63.75 121 SER A C 1
ATOM 899 O O . SER A 1 121 ? -1.363 15.873 4.393 1.00 63.75 121 SER A O 1
ATOM 901 N N . ARG A 1 122 ? -1.282 13.920 3.285 1.00 63.41 122 ARG A N 1
ATOM 902 C CA . ARG A 1 122 ? -2.572 14.047 2.586 1.00 63.41 122 ARG A CA 1
ATOM 903 C C . ARG A 1 122 ? -3.321 12.702 2.525 1.00 63.41 122 ARG A C 1
ATOM 905 O O . ARG A 1 122 ? -2.691 11.712 2.874 1.00 63.41 122 ARG A O 1
ATOM 912 N N . PRO A 1 123 ? -4.629 12.716 2.190 1.00 62.97 123 PRO A N 1
ATOM 913 C CA . PRO A 1 123 ? -5.465 11.518 2.199 1.00 62.97 123 PRO A CA 1
ATOM 914 C C . PRO A 1 123 ? -5.021 10.454 1.229 1.00 62.97 123 PRO A C 1
ATOM 916 O O . PRO A 1 123 ? -4.823 10.808 0.083 1.00 62.97 123 PRO A O 1
ATOM 919 N N . ASP A 1 124 ? -4.912 9.207 1.669 1.00 67.44 124 ASP A N 1
ATOM 920 C CA . ASP A 1 124 ? -4.544 8.076 0.818 1.00 67.44 124 ASP A CA 1
ATOM 921 C C . ASP A 1 124 ? -5.540 6.929 0.994 1.00 67.44 124 ASP A C 1
ATOM 923 O O . ASP A 1 124 ? -5.820 6.569 2.144 1.00 67.44 124 ASP A O 1
ATOM 927 N N . ASP A 1 125 ? -5.917 6.248 -0.092 1.00 73.12 125 ASP A N 1
ATOM 928 C CA . ASP A 1 125 ? -6.725 5.030 -0.012 1.00 73.12 125 ASP A CA 1
ATOM 929 C C . ASP A 1 125 ? -5.840 3.786 -0.122 1.00 73.12 125 ASP A C 1
ATOM 931 O O . ASP A 1 125 ? -4.885 3.711 -0.902 1.00 73.12 125 ASP A O 1
ATOM 935 N N . HIS A 1 126 ? -6.065 2.803 0.754 1.00 75.50 126 HIS A N 1
ATOM 936 C CA . HIS A 1 126 ? -5.202 1.621 0.798 1.00 75.50 126 HIS A CA 1
ATOM 937 C C . HIS A 1 126 ? -5.897 0.308 1.065 1.00 75.50 126 HIS A C 1
ATOM 939 O O . HIS A 1 126 ? -6.722 0.171 1.967 1.00 75.50 126 HIS A O 1
ATOM 945 N N . VAL A 1 127 ? -5.350 -0.721 0.421 1.00 82.38 127 VAL A N 1
ATOM 946 C CA . VAL A 1 127 ? -5.574 -2.116 0.778 1.00 82.38 127 VAL A CA 1
ATOM 947 C C . VAL A 1 127 ? -4.240 -2.799 1.053 1.00 82.38 127 VAL A C 1
ATOM 949 O O . VAL A 1 127 ? -3.580 -3.293 0.136 1.00 82.38 127 VAL A O 1
ATOM 952 N N . ASN A 1 128 ? -3.846 -2.898 2.327 1.00 83.88 128 ASN A N 1
ATOM 953 C CA . ASN A 1 128 ? -2.543 -3.464 2.677 1.00 83.88 128 ASN A CA 1
ATOM 954 C C . ASN A 1 128 ? -2.610 -4.781 3.457 1.00 83.88 128 ASN A C 1
ATOM 956 O O . ASN A 1 128 ? -3.480 -5.040 4.297 1.00 83.88 128 ASN A O 1
ATOM 960 N N . ARG A 1 129 ? -1.612 -5.637 3.213 1.00 86.69 129 ARG A N 1
ATOM 961 C CA . ARG A 1 129 ? -1.317 -6.803 4.056 1.00 86.69 129 ARG A CA 1
ATOM 962 C C . ARG A 1 129 ? 0.104 -6.747 4.584 1.00 86.69 129 ARG A C 1
ATOM 964 O O . ARG A 1 129 ? 1.051 -6.786 3.801 1.00 86.69 129 ARG A O 1
ATOM 971 N N . HIS A 1 130 ? 0.237 -6.770 5.905 1.00 86.12 130 HIS A N 1
ATOM 972 C CA . HIS A 1 130 ? 1.526 -6.762 6.587 1.00 86.12 130 HIS A CA 1
ATOM 973 C C . HIS A 1 130 ? 1.689 -8.018 7.443 1.00 86.12 130 HIS A C 1
ATOM 975 O O . HIS A 1 130 ? 0.896 -8.277 8.352 1.00 86.12 130 HIS A O 1
ATOM 981 N N . ALA A 1 131 ? 2.733 -8.796 7.157 1.00 86.69 131 ALA A N 1
ATOM 982 C CA . ALA A 1 131 ? 3.152 -9.903 8.017 1.00 86.69 131 ALA A CA 1
ATOM 983 C C . ALA A 1 131 ? 4.091 -9.440 9.145 1.00 86.69 131 ALA A C 1
ATOM 985 O O . ALA A 1 131 ? 4.182 -10.103 10.172 1.00 86.69 131 ALA A O 1
ATOM 986 N N . SER A 1 132 ? 4.734 -8.286 8.966 1.00 87.88 132 SER A N 1
ATOM 987 C CA . SER A 1 132 ? 5.724 -7.681 9.866 1.00 87.88 132 SER A CA 1
ATOM 988 C C . SER A 1 132 ? 5.242 -6.334 10.421 1.00 87.88 132 SER A C 1
ATOM 990 O O . SER A 1 132 ? 4.191 -5.850 9.983 1.00 87.88 132 SER A O 1
ATOM 992 N N . PRO A 1 133 ? 5.962 -5.739 11.394 1.00 84.12 133 PRO A N 1
ATOM 993 C CA . PRO A 1 133 ? 5.572 -4.473 11.998 1.00 84.12 133 PRO A CA 1
ATOM 994 C C . PRO A 1 133 ? 5.321 -3.366 10.974 1.00 84.12 133 PRO A C 1
ATOM 996 O O . PRO A 1 133 ? 6.050 -3.231 9.987 1.00 84.12 133 PRO A O 1
ATOM 999 N N . HIS A 1 134 ? 4.287 -2.571 11.226 1.00 84.25 134 HIS A N 1
ATOM 1000 C CA . HIS A 1 134 ? 3.915 -1.455 10.369 1.00 84.25 134 HIS A CA 1
ATOM 1001 C C . HIS A 1 134 ? 3.716 -0.179 11.177 1.00 84.25 134 HIS A C 1
ATOM 1003 O O . HIS A 1 134 ? 2.967 -0.174 12.157 1.00 84.25 134 HIS A O 1
ATOM 1009 N N . THR A 1 135 ? 4.344 0.898 10.713 1.00 85.38 135 THR A N 1
ATOM 1010 C CA . THR A 1 135 ? 4.211 2.231 11.296 1.00 85.38 135 THR A CA 1
ATOM 1011 C C . THR A 1 135 ? 3.691 3.197 10.245 1.00 85.38 135 THR A C 1
ATOM 1013 O O . THR A 1 135 ? 4.311 3.373 9.194 1.00 85.38 135 THR A O 1
ATOM 1016 N N . LYS A 1 136 ? 2.575 3.863 10.548 1.00 79.56 136 LYS A N 1
ATOM 1017 C CA . LYS A 1 136 ? 2.040 4.959 9.740 1.00 79.56 136 LYS A CA 1
ATOM 1018 C C . LYS A 1 136 ? 2.021 6.258 10.534 1.00 79.56 136 LYS A C 1
ATOM 1020 O O . LYS A 1 136 ? 1.421 6.320 11.606 1.00 79.56 136 LYS A O 1
ATOM 1025 N N . THR A 1 137 ? 2.588 7.304 9.949 1.00 81.19 137 THR A N 1
ATOM 1026 C CA . THR A 1 137 ? 2.500 8.678 10.448 1.00 81.19 137 THR A CA 1
ATOM 1027 C C . THR A 1 137 ? 1.819 9.545 9.392 1.00 81.19 137 THR A C 1
ATOM 1029 O O . THR A 1 137 ? 2.301 9.641 8.264 1.00 81.19 137 THR A O 1
ATOM 1032 N N . GLY A 1 138 ? 0.686 10.153 9.746 1.00 71.44 138 GLY A N 1
ATOM 1033 C CA . GLY A 1 138 ? -0.168 10.929 8.841 1.00 71.44 138 GLY A CA 1
ATOM 1034 C C . GLY A 1 138 ? -0.692 12.218 9.476 1.00 71.44 138 GLY A C 1
ATOM 1035 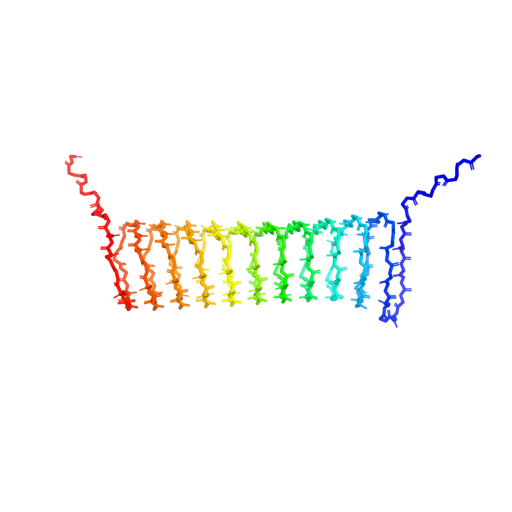O O . GLY A 1 138 ? -0.653 12.385 10.691 1.00 71.44 138 GLY A O 1
ATOM 1036 N N . SER A 1 139 ? -1.202 13.153 8.674 1.00 63.50 139 SER A N 1
ATOM 1037 C CA . SER A 1 139 ? -1.815 14.401 9.185 1.00 63.50 139 SER A CA 1
ATOM 1038 C C . SER A 1 139 ? -3.177 14.751 8.569 1.00 63.50 139 SER A C 1
ATOM 1040 O O . SER A 1 139 ? -3.760 15.789 8.896 1.00 63.50 139 SER A O 1
ATOM 1042 N N . ARG A 1 140 ? -3.726 13.888 7.704 1.00 62.06 140 ARG A N 1
ATOM 1043 C CA . ARG A 1 140 ? -5.027 14.064 7.040 1.00 62.06 140 ARG A CA 1
ATOM 1044 C C . ARG A 1 140 ? -5.798 12.735 6.942 1.00 62.06 140 ARG A C 1
ATOM 1046 O O . ARG A 1 140 ? -5.145 11.718 7.140 1.00 62.06 140 ARG A O 1
ATOM 1053 N N . PRO A 1 141 ? -7.128 12.789 6.705 1.00 61.41 141 PRO A N 1
ATOM 1054 C CA . PRO A 1 141 ? -7.992 11.610 6.645 1.00 61.41 141 PRO A CA 1
ATOM 1055 C C . PRO A 1 141 ? -7.517 10.588 5.646 1.00 61.41 141 PRO A C 1
ATOM 1057 O O . PRO A 1 141 ? -7.057 11.001 4.600 1.00 61.41 141 PRO A O 1
ATOM 1060 N N . ASP A 1 142 ? -7.645 9.313 5.954 1.00 66.25 142 ASP A N 1
ATOM 1061 C CA . ASP A 1 142 ? -7.274 8.200 5.093 1.00 66.25 142 ASP A CA 1
ATOM 1062 C C . ASP A 1 142 ? -8.382 7.151 5.117 1.00 66.25 142 ASP A C 1
ATOM 1064 O O . ASP A 1 142 ? -8.839 6.843 6.218 1.00 66.25 142 ASP A O 1
ATOM 1068 N N . ASP A 1 143 ? -8.669 6.497 3.992 1.00 72.00 143 ASP A N 1
ATOM 1069 C CA . ASP A 1 143 ? -9.538 5.321 3.998 1.00 72.00 143 ASP A CA 1
ATOM 1070 C C . ASP A 1 143 ? -8.697 4.058 3.820 1.00 72.00 143 ASP A C 1
ATOM 1072 O O . ASP A 1 143 ? -7.838 3.958 2.934 1.00 72.00 143 ASP A O 1
ATOM 1076 N N . HIS A 1 144 ? -8.877 3.062 4.693 1.00 74.06 144 HIS A N 1
ATOM 1077 C CA . HIS A 1 144 ? -8.100 1.836 4.537 1.00 74.06 144 HIS A CA 1
ATOM 1078 C C . HIS A 1 144 ? -8.744 0.528 4.943 1.00 74.06 144 HIS A C 1
ATOM 1080 O O . HIS A 1 144 ? -9.471 0.404 5.926 1.00 74.06 144 HIS A O 1
ATOM 1086 N N . VAL A 1 145 ? -8.329 -0.509 4.218 1.00 80.31 145 VAL A N 1
ATOM 1087 C CA . VAL A 1 145 ? -8.622 -1.905 4.509 1.00 80.31 145 VAL A CA 1
ATOM 1088 C C . VAL A 1 145 ? -7.315 -2.645 4.757 1.00 80.31 145 VAL A C 1
ATOM 1090 O O . VAL A 1 145 ? -6.648 -3.082 3.815 1.00 80.31 145 VAL A O 1
ATOM 1093 N N . ASN A 1 146 ? -6.941 -2.843 6.024 1.00 81.06 146 ASN A N 1
ATOM 1094 C CA . ASN A 1 146 ? -5.672 -3.495 6.343 1.00 81.06 146 ASN A CA 1
ATOM 1095 C C . ASN A 1 146 ? -5.818 -4.825 7.083 1.00 81.06 146 ASN A C 1
ATOM 1097 O O . ASN A 1 146 ? -6.700 -5.054 7.917 1.00 81.06 146 ASN A O 1
ATOM 1101 N N . ARG A 1 147 ? -4.873 -5.731 6.809 1.00 84.88 147 ARG A N 1
ATOM 1102 C CA . ARG A 1 147 ? -4.646 -6.927 7.630 1.00 84.88 147 ARG A CA 1
ATOM 1103 C C . ARG A 1 147 ? -3.217 -6.966 8.137 1.00 84.88 147 ARG A C 1
ATOM 1105 O O . ARG A 1 147 ? -2.281 -7.040 7.341 1.00 84.88 147 ARG A O 1
ATOM 1112 N N . HIS A 1 148 ? -3.071 -7.006 9.455 1.00 83.62 148 HIS A N 1
ATOM 1113 C CA . HIS A 1 148 ? -1.780 -7.069 10.127 1.00 83.62 148 HIS A CA 1
ATOM 1114 C C . HIS A 1 148 ? -1.672 -8.349 10.953 1.00 83.62 148 HIS A C 1
ATOM 1116 O O . HIS A 1 148 ? -2.481 -8.597 11.851 1.00 83.62 148 HIS A O 1
ATOM 1122 N N . ALA A 1 149 ? -0.660 -9.164 10.657 1.00 84.94 149 ALA A N 1
ATOM 1123 C CA . ALA A 1 149 ? -0.296 -10.301 11.502 1.00 84.94 149 ALA A CA 1
ATOM 1124 C C . ALA A 1 149 ? 0.612 -9.884 12.673 1.00 84.94 149 ALA A C 1
ATOM 1126 O O . ALA A 1 149 ? 0.632 -10.555 13.698 1.00 84.94 149 ALA A O 1
ATOM 1127 N N . SER A 1 150 ? 1.312 -8.758 12.525 1.00 85.50 150 SER A N 1
ATOM 1128 C CA . SER A 1 150 ? 2.301 -8.207 13.459 1.00 85.50 150 SER A CA 1
ATOM 1129 C C . SER A 1 150 ? 1.863 -6.848 14.020 1.00 85.50 150 SER A C 1
ATOM 1131 O O . SER A 1 150 ? 0.844 -6.316 13.564 1.00 85.50 150 SER A O 1
ATOM 1133 N N . PRO A 1 151 ? 2.587 -6.291 15.014 1.00 81.06 151 PRO A N 1
ATOM 1134 C CA . PRO A 1 151 ? 2.233 -5.020 15.629 1.00 81.06 151 PRO A CA 1
ATOM 1135 C C . PRO A 1 151 ? 2.033 -3.887 14.624 1.00 81.06 151 PRO A C 1
ATOM 1137 O O . PRO A 1 151 ? 2.773 -3.761 13.644 1.00 81.06 151 PRO A O 1
ATOM 1140 N N . HIS A 1 152 ? 1.034 -3.054 14.890 1.00 81.62 152 HIS A N 1
ATOM 1141 C CA . HIS A 1 152 ? 0.708 -1.901 14.062 1.00 81.62 152 HIS A CA 1
ATOM 1142 C C . HIS A 1 152 ? 0.596 -0.637 14.906 1.00 81.62 152 HIS A C 1
ATOM 1144 O O . HIS A 1 152 ? -0.140 -0.619 15.895 1.00 81.62 152 HIS A O 1
ATOM 1150 N N . THR A 1 153 ? 1.271 0.421 14.464 1.00 82.88 153 THR A N 1
ATOM 1151 C CA . THR A 1 153 ? 1.206 1.747 15.079 1.00 82.88 153 THR A CA 1
ATOM 1152 C C . THR A 1 153 ? 0.741 2.769 14.049 1.00 82.88 153 THR A C 1
ATOM 1154 O O . THR A 1 153 ? 1.391 2.950 13.018 1.00 82.88 153 THR A O 1
ATOM 1157 N N . LYS A 1 154 ? -0.355 3.478 14.340 1.00 76.56 154 LYS A N 1
ATOM 1158 C CA . LYS A 1 154 ? -0.794 4.651 13.571 1.00 76.56 154 LYS A CA 1
ATOM 1159 C C . LYS A 1 154 ? -0.772 5.901 14.444 1.00 76.56 154 LYS A C 1
ATOM 1161 O O . LYS A 1 154 ? -1.399 5.938 15.500 1.00 76.56 154 LYS A O 1
ATOM 1166 N N . THR A 1 155 ? -0.117 6.943 13.947 1.00 78.44 155 THR A N 1
ATOM 1167 C CA . THR A 1 155 ? -0.131 8.288 14.528 1.00 78.44 155 THR A CA 1
ATOM 1168 C C . THR A 1 155 ? -0.737 9.252 13.513 1.00 78.44 155 THR A C 1
ATOM 1170 O O . THR A 1 155 ? -0.241 9.350 12.390 1.00 78.44 155 THR A O 1
ATOM 1173 N N . GLY A 1 156 ? -1.812 9.954 13.879 1.00 70.25 156 GLY A N 1
ATOM 1174 C CA . GLY A 1 156 ? -2.513 10.874 12.978 1.00 70.25 156 GLY A CA 1
ATOM 1175 C C . GLY A 1 156 ? -3.248 12.007 13.689 1.00 70.25 156 GLY A C 1
ATOM 1176 O O . GLY A 1 156 ? -3.442 11.964 14.893 1.00 70.25 156 GLY A O 1
ATOM 1177 N N . SER A 1 157 ? -3.637 13.060 12.967 1.00 61.78 157 SER A N 1
ATOM 1178 C CA . SER A 1 157 ? -4.248 14.272 13.560 1.00 61.78 157 SER A CA 1
ATOM 1179 C C . SER A 1 157 ? -5.649 14.619 13.031 1.00 61.78 157 SER A C 1
ATOM 1181 O O . SER A 1 157 ? -6.228 15.630 13.444 1.00 61.78 157 SER A O 1
ATOM 1183 N N . ARG A 1 158 ? -6.228 13.804 12.138 1.00 59.69 158 ARG A N 1
ATOM 1184 C CA . ARG A 1 158 ? -7.542 14.038 11.512 1.00 59.69 158 ARG A CA 1
ATOM 1185 C C . ARG A 1 158 ? -8.367 12.741 11.394 1.00 59.69 158 ARG A C 1
ATOM 1187 O O . ARG A 1 158 ? -7.736 11.694 11.475 1.00 59.69 158 ARG A O 1
ATOM 1194 N N . PRO A 1 159 ? -9.709 12.857 11.241 1.00 59.03 159 PRO A N 1
ATOM 1195 C CA . PRO A 1 159 ? -10.637 11.728 11.122 1.00 59.03 159 PRO A CA 1
ATOM 1196 C C . PRO A 1 159 ? -10.220 10.765 10.039 1.00 59.03 159 PRO A C 1
ATOM 1198 O O . PRO A 1 159 ? -9.736 11.237 9.022 1.00 59.03 159 PRO A O 1
ATOM 1201 N N . ASP A 1 160 ? -10.450 9.477 10.221 1.00 64.44 160 ASP A N 1
ATOM 1202 C CA . ASP A 1 160 ? -10.189 8.476 9.203 1.00 64.44 160 ASP A CA 1
ATOM 1203 C C . ASP A 1 160 ? -11.210 7.323 9.245 1.00 64.44 160 ASP A C 1
ATOM 1205 O O . ASP A 1 160 ? -11.609 6.952 10.358 1.00 64.44 160 ASP A O 1
ATOM 1209 N N . ASP A 1 161 ? -11.464 6.669 8.102 1.00 69.44 161 ASP A N 1
ATOM 1210 C CA . ASP A 1 161 ? -12.406 5.545 7.996 1.00 69.44 161 ASP A CA 1
ATOM 1211 C C . ASP A 1 161 ? -11.693 4.217 7.708 1.00 69.44 161 ASP A C 1
ATOM 1213 O O . ASP A 1 161 ? -11.097 4.001 6.648 1.00 69.44 161 ASP A O 1
ATOM 1217 N N . HIS A 1 162 ? -11.758 3.276 8.659 1.00 71.75 162 HIS A N 1
ATOM 1218 C CA . HIS A 1 162 ? -10.939 2.059 8.583 1.00 71.75 162 HIS A CA 1
ATOM 1219 C C . HIS A 1 162 ? -11.700 0.757 8.767 1.00 71.75 162 HIS A C 1
ATOM 1221 O O . HIS A 1 162 ? -12.498 0.594 9.691 1.00 71.75 162 HIS A O 1
ATOM 1227 N N . VAL A 1 163 ? -11.317 -0.245 7.974 1.00 77.38 163 VAL A N 1
ATOM 1228 C CA . VAL A 1 163 ? -11.676 -1.650 8.182 1.00 77.38 163 VAL A CA 1
ATOM 1229 C C . VAL A 1 163 ? -10.414 -2.469 8.424 1.00 77.38 163 VAL A C 1
ATOM 1231 O O . VAL A 1 163 ? -9.724 -2.868 7.483 1.00 77.38 163 VAL A O 1
ATOM 1234 N N . ASN A 1 164 ? -10.116 -2.789 9.685 1.00 76.12 164 ASN A N 1
ATOM 1235 C CA . ASN A 1 164 ? -8.882 -3.498 10.016 1.00 76.12 164 ASN A CA 1
ATOM 1236 C C . ASN A 1 164 ? -9.077 -4.864 10.670 1.00 76.12 164 ASN A C 1
ATOM 1238 O O . ASN A 1 164 ? -9.972 -5.108 11.483 1.00 76.12 164 ASN A O 1
ATOM 1242 N N . ARG A 1 165 ? -8.148 -5.774 10.365 1.00 81.75 165 ARG A N 1
ATOM 1243 C CA . ARG A 1 165 ? -7.960 -7.027 11.104 1.00 81.75 165 ARG A CA 1
ATOM 1244 C C . ARG A 1 165 ? -6.541 -7.109 11.644 1.00 81.75 165 ARG A C 1
ATOM 1246 O O . ARG A 1 165 ? -5.593 -7.183 10.863 1.00 81.75 165 ARG A O 1
ATOM 1253 N N . HIS A 1 166 ? -6.412 -7.217 12.960 1.00 80.44 166 HIS A N 1
ATOM 1254 C CA . HIS A 1 166 ? -5.126 -7.372 13.630 1.00 80.44 166 HIS A CA 1
ATOM 1255 C C . HIS A 1 166 ? -5.071 -8.691 14.402 1.00 80.44 166 HIS A C 1
ATOM 1257 O O . HIS A 1 166 ? -5.927 -8.968 15.244 1.00 80.44 166 HIS A O 1
ATOM 1263 N N . ALA A 1 167 ? -4.054 -9.506 14.122 1.00 81.38 167 ALA A N 1
ATOM 1264 C CA . ALA A 1 167 ? -3.731 -10.671 14.948 1.00 81.38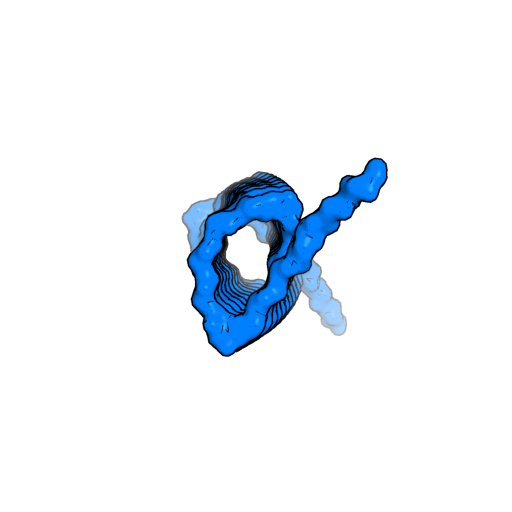 167 ALA A CA 1
ATOM 1265 C C . ALA A 1 167 ? -2.853 -10.299 16.157 1.00 81.38 167 ALA A C 1
ATOM 1267 O O . ALA A 1 167 ? -2.884 -10.988 17.170 1.00 81.38 167 ALA A O 1
ATOM 1268 N N . SER A 1 168 ? -2.113 -9.195 16.053 1.00 81.31 168 SER A N 1
ATOM 1269 C CA . SER A 1 168 ? -1.131 -8.699 17.025 1.00 81.31 168 SER A CA 1
ATOM 1270 C C . SER A 1 168 ? -1.530 -7.323 17.579 1.00 81.31 168 SER A C 1
ATOM 1272 O O . SER A 1 168 ? -2.511 -6.749 17.094 1.00 81.31 168 SER A O 1
ATOM 1274 N N . PRO A 1 169 ? -0.809 -6.789 18.587 1.00 77.31 169 PRO A N 1
ATOM 1275 C CA . PRO A 1 169 ? -1.141 -5.512 19.206 1.00 77.31 169 PRO A CA 1
ATOM 1276 C C . PRO A 1 169 ? -1.298 -4.358 18.216 1.00 77.31 169 PRO A C 1
ATOM 1278 O O . PRO A 1 169 ? -0.540 -4.227 17.251 1.00 77.31 169 PRO A O 1
ATOM 1281 N N . HIS A 1 170 ? -2.278 -3.505 18.489 1.00 76.81 170 HIS A N 1
ATOM 1282 C CA . HIS A 1 170 ? -2.549 -2.307 17.708 1.00 76.81 170 HIS A CA 1
ATOM 1283 C C . HIS A 1 170 ? -2.534 -1.068 18.599 1.00 76.81 170 HIS A C 1
ATOM 1285 O O . HIS A 1 170 ? -3.242 -1.025 19.606 1.00 76.81 170 HIS A O 1
ATOM 1291 N N . THR A 1 171 ? -1.783 -0.051 18.181 1.00 79.75 171 THR A N 1
ATOM 1292 C CA . THR A 1 171 ? -1.725 1.253 18.841 1.00 79.75 171 THR A CA 1
ATOM 1293 C C . THR A 1 171 ? -2.148 2.344 17.865 1.00 79.75 171 THR A C 1
ATOM 1295 O O . THR A 1 171 ? -1.538 2.509 16.807 1.00 79.75 171 THR A O 1
ATOM 1298 N N . LYS A 1 172 ? -3.166 3.128 18.232 1.00 73.94 172 LYS A N 1
ATOM 1299 C CA . LYS A 1 172 ? -3.553 4.350 17.514 1.00 73.94 172 LYS A CA 1
ATOM 1300 C C . LYS A 1 172 ? -3.429 5.566 18.425 1.00 73.94 172 LYS A C 1
ATOM 1302 O O . LYS A 1 172 ? -3.991 5.584 19.516 1.00 73.94 172 LYS A O 1
ATOM 1307 N N . THR A 1 173 ? -2.768 6.605 17.936 1.00 76.12 173 THR A N 1
ATOM 1308 C CA . THR A 1 173 ? -2.681 7.909 18.601 1.00 76.12 173 THR A CA 1
ATOM 1309 C C . THR A 1 173 ? -3.227 8.977 17.661 1.00 76.12 173 THR A C 1
ATOM 1311 O O . THR A 1 173 ? -2.714 9.122 16.550 1.00 76.12 173 THR A O 1
ATOM 1314 N N . GLY A 1 174 ? -4.244 9.737 18.081 1.00 68.38 174 GLY A N 1
ATOM 1315 C CA . GLY A 1 174 ? -4.725 10.857 17.273 1.00 68.38 174 GLY A CA 1
ATOM 1316 C C . GLY A 1 174 ? -5.668 11.853 17.935 1.00 68.38 174 GLY A C 1
ATOM 1317 O O . GLY A 1 174 ? -6.016 11.722 19.099 1.00 68.38 174 GLY A O 1
ATOM 1318 N N . SER A 1 175 ? -6.012 12.922 17.213 1.00 60.34 175 SER A N 1
ATOM 1319 C CA . SER A 1 175 ? -6.571 14.153 17.809 1.00 60.34 175 SER A CA 1
ATOM 1320 C C . SER A 1 175 ? -8.064 14.406 17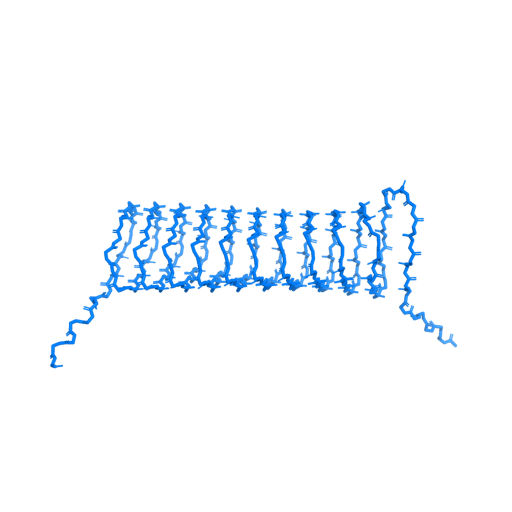.546 1.00 60.34 175 SER A C 1
ATOM 1322 O O . SER A 1 175 ? -8.608 15.386 18.062 1.00 60.34 175 SER A O 1
ATOM 1324 N N . ARG A 1 176 ? -8.725 13.615 16.691 1.00 57.94 176 ARG A N 1
ATOM 1325 C CA . ARG A 1 176 ? -10.082 13.887 16.175 1.00 57.94 176 ARG A CA 1
ATOM 1326 C C . ARG A 1 176 ? -10.923 12.600 16.055 1.00 57.94 176 ARG A C 1
ATOM 1328 O O . ARG A 1 176 ? -10.309 11.539 16.056 1.00 57.94 176 ARG A O 1
ATOM 1335 N N . PRO A 1 177 ? -12.271 12.718 15.993 1.00 56.28 177 PRO A N 1
ATOM 1336 C CA . PRO A 1 177 ? -13.1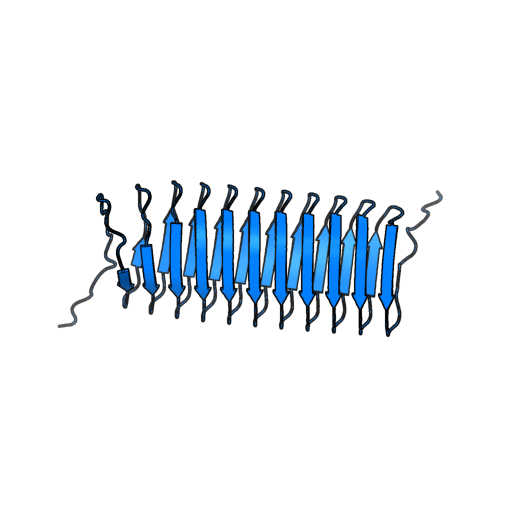93 11.593 15.810 1.00 56.28 177 PRO A CA 1
ATOM 1337 C C . PRO A 1 177 ? -12.844 10.799 14.566 1.00 56.28 177 PRO A C 1
ATOM 1339 O O . PRO A 1 177 ? -12.515 11.416 13.561 1.00 56.28 177 PRO A O 1
ATOM 1342 N N . ASP A 1 178 ? -12.947 9.485 14.624 1.00 61.16 178 ASP A N 1
ATOM 1343 C CA . ASP A 1 178 ? -12.690 8.599 13.500 1.00 61.16 178 ASP A CA 1
ATOM 1344 C C . ASP A 1 178 ? -13.715 7.442 13.472 1.00 61.16 178 ASP A C 1
ATOM 1346 O O . ASP A 1 178 ? -14.045 6.938 14.552 1.00 61.16 178 ASP A O 1
ATOM 1350 N N . ASP A 1 179 ? -14.055 6.905 12.294 1.00 64.81 179 ASP A N 1
ATOM 1351 C CA . ASP A 1 179 ? -14.986 5.772 12.159 1.00 64.81 179 ASP A CA 1
ATOM 1352 C C . ASP A 1 179 ? -14.239 4.452 11.898 1.00 64.81 179 ASP A C 1
ATOM 1354 O O . ASP A 1 179 ? -13.401 4.343 11.000 1.00 64.81 179 ASP A O 1
ATOM 1358 N N . HIS A 1 180 ? -14.492 3.413 12.709 1.00 68.38 180 HIS A N 1
ATOM 1359 C CA . HIS A 1 180 ? -13.759 2.136 12.588 1.00 68.38 180 HIS A CA 1
ATOM 1360 C C . HIS A 1 180 ? -14.644 0.906 12.628 1.00 68.38 180 HIS A C 1
ATOM 1362 O O . HIS A 1 180 ? -15.461 0.735 13.532 1.00 68.38 180 HIS A O 1
ATOM 1368 N N . VAL A 1 181 ? -14.320 -0.055 11.766 1.00 71.25 181 VAL A N 1
ATOM 1369 C CA . VAL A 1 181 ? -14.698 -1.458 11.924 1.00 71.25 181 VAL A CA 1
ATOM 1370 C C . VAL A 1 181 ? -13.435 -2.283 12.127 1.00 71.25 181 VAL A C 1
ATOM 1372 O O . VAL A 1 181 ? -12.743 -2.633 11.170 1.00 71.25 181 VAL A O 1
ATOM 1375 N N . ASN A 1 182 ? -13.135 -2.655 13.372 1.00 71.25 182 ASN A N 1
ATOM 1376 C CA . ASN A 1 182 ? -11.938 -3.440 13.658 1.00 71.25 182 ASN A CA 1
ATOM 1377 C C . ASN A 1 182 ? -12.236 -4.816 14.247 1.00 71.25 182 ASN A C 1
ATOM 1379 O O . ASN A 1 182 ? -13.138 -5.018 15.063 1.00 71.25 182 ASN A O 1
ATOM 1383 N N . ARG A 1 183 ? -11.391 -5.781 13.879 1.00 76.62 183 ARG A N 1
ATOM 1384 C CA . ARG A 1 183 ? -11.307 -7.090 14.525 1.00 76.62 183 ARG A CA 1
ATOM 1385 C C . ARG A 1 183 ? -9.909 -7.304 15.080 1.00 76.62 183 ARG A C 1
ATOM 1387 O O . ARG A 1 183 ? -8.955 -7.386 14.305 1.00 76.62 183 ARG A O 1
ATOM 1394 N N . HIS A 1 184 ? -9.809 -7.493 16.388 1.00 75.19 184 HIS A N 1
ATOM 1395 C CA . HIS A 1 184 ? -8.540 -7.748 17.058 1.00 75.19 184 HIS A CA 1
ATOM 1396 C C . HIS A 1 184 ? -8.554 -9.100 17.766 1.00 75.19 184 HIS A C 1
ATOM 1398 O O . HIS A 1 184 ? -9.473 -9.412 18.524 1.00 75.19 184 HIS A O 1
ATOM 1404 N N . ALA A 1 185 ? -7.514 -9.896 17.528 1.00 75.12 185 ALA A N 1
ATOM 1405 C CA . ALA A 1 185 ? -7.232 -11.079 18.339 1.00 75.12 185 ALA A CA 1
ATOM 1406 C C . ALA A 1 185 ? -6.395 -10.745 19.590 1.00 75.12 185 ALA A C 1
ATOM 1408 O O . ALA A 1 185 ? -6.393 -11.520 20.536 1.00 75.12 185 ALA A O 1
ATOM 1409 N N . SER A 1 186 ? -5.719 -9.592 19.587 1.00 72.50 186 SER A N 1
ATOM 1410 C CA . SER A 1 186 ? -4.726 -9.145 20.574 1.00 72.50 186 SER A CA 1
ATOM 1411 C C . SER A 1 186 ? -5.057 -7.737 21.099 1.00 72.50 186 SER A C 1
ATOM 1413 O O . SER A 1 186 ? -5.950 -7.095 20.542 1.00 72.50 186 SER A O 1
ATOM 1415 N N . PRO A 1 187 ? -4.359 -7.232 22.138 1.00 69.38 187 PRO A N 1
ATOM 1416 C CA . PRO A 1 187 ? -4.657 -5.939 22.751 1.00 69.38 187 PRO A CA 1
ATOM 1417 C C . PRO A 1 187 ? -4.718 -4.763 21.774 1.00 69.38 187 PRO A C 1
ATOM 1419 O O . PRO A 1 187 ? -3.924 -4.655 20.834 1.00 69.38 187 PRO A O 1
ATOM 1422 N N . HIS A 1 188 ? -5.645 -3.850 22.052 1.00 71.38 188 HIS A N 1
ATOM 1423 C CA . HIS A 1 188 ? -5.829 -2.613 21.305 1.00 71.38 188 HIS A CA 1
ATOM 1424 C C . HIS A 1 188 ? -5.754 -1.405 22.239 1.00 71.38 188 HIS A C 1
ATOM 1426 O O . HIS A 1 188 ? -6.532 -1.302 23.192 1.00 71.38 188 HIS A O 1
ATOM 1432 N N . THR A 1 189 ? -4.864 -0.469 21.910 1.00 73.75 189 THR A N 1
ATOM 1433 C CA . THR A 1 189 ? -4.705 0.806 22.612 1.00 73.75 189 THR A CA 1
ATOM 1434 C C . THR A 1 189 ? -5.044 1.954 21.672 1.00 73.75 189 THR A C 1
ATOM 1436 O O . THR A 1 189 ? -4.451 2.083 20.599 1.00 73.75 189 THR A O 1
ATOM 1439 N N . LYS A 1 190 ? -5.974 2.822 22.085 1.00 69.44 190 LYS A N 1
ATOM 1440 C CA . LYS A 1 190 ? -6.270 4.076 21.379 1.00 69.44 190 LYS A CA 1
ATOM 1441 C C . LYS A 1 190 ? -6.163 5.259 22.325 1.00 69.44 190 LYS A C 1
ATOM 1443 O O . LYS A 1 190 ? -6.849 5.283 23.340 1.00 69.44 190 LYS A O 1
ATOM 1448 N N . THR A 1 191 ? -5.383 6.260 21.939 1.00 70.12 191 THR A N 1
ATOM 1449 C CA . THR A 1 191 ? -5.242 7.529 22.659 1.00 70.12 191 THR A CA 1
ATOM 1450 C C . THR A 1 191 ? -5.757 8.660 21.774 1.00 70.12 191 THR A C 1
ATOM 1452 O O . THR A 1 191 ? -5.238 8.850 20.673 1.00 70.12 191 THR A O 1
ATOM 1455 N N . GLY A 1 192 ? -6.760 9.418 22.234 1.00 64.38 192 GLY A N 1
ATOM 1456 C CA . GLY A 1 192 ? -7.229 10.590 21.496 1.00 64.38 192 GLY A CA 1
ATOM 1457 C C . GLY A 1 192 ? -8.199 11.513 22.225 1.00 64.38 192 GLY A C 1
ATOM 1458 O O . GLY A 1 192 ? -8.694 11.193 23.303 1.00 64.38 192 GLY A O 1
ATOM 1459 N N . SER A 1 193 ? -8.417 12.694 21.640 1.00 56.09 193 SER A N 1
ATOM 1460 C CA . SER A 1 193 ? -9.006 13.861 22.319 1.00 56.09 193 SER A CA 1
ATOM 1461 C C . SER A 1 193 ? -10.523 14.033 22.155 1.00 56.09 193 SER A C 1
ATOM 1463 O O . SER A 1 193 ? -11.075 14.963 22.743 1.00 56.09 193 SER A O 1
ATOM 1465 N N . ARG A 1 194 ? -11.208 13.218 21.336 1.00 54.53 194 ARG A N 1
ATOM 1466 C CA . ARG A 1 194 ? -12.644 13.377 21.015 1.00 54.53 194 ARG A CA 1
ATOM 1467 C C . ARG A 1 194 ? -13.380 12.022 20.881 1.00 54.53 194 ARG A C 1
ATOM 1469 O O . ARG A 1 194 ? -12.707 10.999 20.771 1.00 54.53 194 ARG A O 1
ATOM 1476 N N . PRO A 1 195 ? -14.729 11.988 20.971 1.00 51.72 195 PRO A N 1
ATOM 1477 C CA . PRO A 1 195 ? -15.537 10.773 20.776 1.00 51.72 195 PRO A CA 1
ATOM 1478 C C . PRO A 1 195 ? -15.398 10.209 19.354 1.00 51.72 195 PRO A C 1
ATOM 1480 O O . PRO A 1 195 ? -15.158 10.982 18.437 1.00 51.72 195 PRO A O 1
ATOM 1483 N N . ASP A 1 196 ? -15.555 8.893 19.196 1.00 57.84 196 ASP A N 1
ATOM 1484 C CA . ASP A 1 196 ? -15.372 8.140 17.944 1.00 57.84 196 ASP A CA 1
ATOM 1485 C C . ASP A 1 196 ? -16.500 7.116 17.783 1.00 57.84 196 ASP A C 1
ATOM 1487 O O . ASP A 1 196 ? -16.824 6.446 18.776 1.00 57.84 196 ASP A O 1
ATOM 1491 N N . ASP A 1 197 ? -16.981 6.888 16.560 1.00 60.09 197 ASP A N 1
ATOM 1492 C CA . ASP A 1 197 ? -17.905 5.792 16.263 1.00 60.09 197 ASP A CA 1
ATOM 1493 C C . ASP A 1 197 ? -17.110 4.533 15.891 1.00 60.09 197 ASP A C 1
ATOM 1495 O O . ASP A 1 197 ? -16.250 4.513 15.012 1.00 60.09 197 ASP A O 1
ATOM 1499 N N . HIS A 1 198 ? -17.316 3.448 16.639 1.00 63.09 198 HIS A N 1
ATOM 1500 C CA . HIS A 1 198 ? -16.491 2.253 16.490 1.00 63.09 198 HIS A CA 1
ATOM 1501 C C . HIS A 1 198 ? -17.280 0.964 16.673 1.00 63.09 198 HIS A C 1
ATOM 1503 O O . HIS A 1 198 ? -17.915 0.720 17.698 1.00 63.09 198 HIS A O 1
ATOM 1509 N N . VAL A 1 199 ? -17.129 0.071 15.700 1.00 65.56 199 VAL A N 1
ATOM 1510 C CA . VAL A 1 199 ? -17.540 -1.326 15.786 1.00 65.56 199 VAL A CA 1
ATOM 1511 C C . VAL A 1 199 ? -16.282 -2.163 15.969 1.00 65.56 199 VAL A C 1
ATOM 1513 O O . VAL A 1 199 ? -15.617 -2.562 15.013 1.00 65.56 199 VAL A O 1
ATOM 1516 N N . ASN A 1 200 ? -15.939 -2.436 17.227 1.00 66.50 200 ASN A N 1
ATOM 1517 C CA . ASN A 1 200 ? -14.779 -3.251 17.562 1.00 66.50 200 ASN A CA 1
ATOM 1518 C C . ASN A 1 200 ? -15.196 -4.645 18.032 1.00 66.50 200 ASN A C 1
ATOM 1520 O O . ASN A 1 200 ? -15.942 -4.795 18.998 1.00 66.50 200 ASN A O 1
ATOM 1524 N N . ARG A 1 201 ? -14.645 -5.681 17.397 1.00 68.94 201 ARG A N 1
ATOM 1525 C CA . ARG A 1 201 ? -14.727 -7.063 17.878 1.00 68.94 201 ARG A CA 1
ATOM 1526 C C . ARG A 1 201 ? -13.366 -7.492 18.407 1.00 68.94 201 ARG A C 1
ATOM 1528 O O . ARG A 1 201 ? -12.442 -7.707 17.621 1.00 68.94 201 ARG A O 1
ATOM 1535 N N . HIS A 1 202 ? -13.268 -7.649 19.720 1.00 67.75 202 HIS A N 1
ATOM 1536 C CA . HIS A 1 202 ? -12.035 -8.048 20.391 1.00 67.75 202 HIS A CA 1
ATOM 1537 C C . HIS A 1 202 ? -12.157 -9.454 20.973 1.00 67.75 202 HIS A C 1
ATOM 1539 O O . HIS A 1 202 ? -13.173 -9.787 21.573 1.00 67.75 202 HIS A O 1
ATOM 1545 N N . ALA A 1 203 ? -11.105 -10.258 20.829 1.00 66.50 203 ALA A N 1
ATOM 1546 C CA . ALA A 1 203 ? -10.924 -11.485 21.608 1.00 66.50 203 ALA A CA 1
ATOM 1547 C C . ALA A 1 203 ? -10.095 -11.252 22.893 1.00 66.50 203 ALA A C 1
ATOM 1549 O O . ALA A 1 203 ? -9.846 -12.187 23.643 1.00 66.50 203 ALA A O 1
ATOM 1550 N N . SER A 1 204 ? -9.613 -10.024 23.122 1.00 60.47 204 SER A N 1
ATOM 1551 C CA . SER A 1 204 ? -8.658 -9.646 24.177 1.00 60.47 204 SER A CA 1
ATOM 1552 C C . SER A 1 204 ? -8.901 -8.204 24.666 1.00 60.47 204 SER A C 1
ATOM 1554 O O . SER A 1 204 ? -9.700 -7.495 24.055 1.00 60.47 204 SER A O 1
ATOM 1556 N N . PRO A 1 205 ? -8.264 -7.744 25.764 1.00 59.34 205 PRO A N 1
ATOM 1557 C CA . PRO A 1 205 ? -8.595 -6.470 26.406 1.00 59.34 205 PRO A CA 1
ATOM 1558 C C . PRO A 1 205 ? -8.407 -5.240 25.506 1.00 59.34 205 PRO A C 1
ATOM 1560 O O . PRO A 1 205 ? -7.457 -5.150 24.725 1.00 59.34 205 PRO A O 1
ATOM 1563 N N . HIS A 1 206 ? -9.296 -4.262 25.681 1.00 63.88 206 HIS A N 1
ATOM 1564 C CA . HIS A 1 206 ? -9.253 -2.951 25.039 1.00 63.88 206 HIS A CA 1
ATOM 1565 C C . HIS A 1 206 ? -8.974 -1.864 26.081 1.00 63.88 206 HIS A C 1
ATOM 1567 O O . HIS A 1 206 ? -9.695 -1.768 27.075 1.00 63.88 206 HIS A O 1
ATOM 1573 N N . THR A 1 207 ? -7.981 -1.009 25.832 1.00 62.16 207 THR A N 1
ATOM 1574 C CA . THR A 1 207 ? -7.635 0.121 26.709 1.00 62.16 207 THR A CA 1
ATOM 1575 C C . THR A 1 207 ? -7.778 1.452 25.976 1.00 62.16 207 THR A C 1
ATOM 1577 O O . THR A 1 207 ? -7.072 1.725 25.004 1.00 62.16 207 THR A O 1
ATOM 1580 N N . LYS A 1 208 ? -8.676 2.309 26.478 1.00 60.59 208 LYS A N 1
ATOM 1581 C CA . LYS A 1 208 ? -8.799 3.724 26.096 1.00 60.59 208 LYS A CA 1
ATOM 1582 C C . LYS A 1 208 ? -8.390 4.574 27.306 1.00 60.59 208 LYS A C 1
ATOM 1584 O O . LYS A 1 208 ? -9.127 4.572 28.291 1.00 60.59 208 LYS A O 1
ATOM 1589 N N . PRO A 1 209 ? -7.237 5.263 27.291 1.00 52.16 209 PRO A N 1
ATOM 1590 C CA . PRO A 1 209 ? -6.882 6.192 28.356 1.00 52.16 209 PRO A CA 1
ATOM 1591 C C . PRO A 1 209 ? -7.909 7.331 28.402 1.00 52.16 209 PRO A C 1
ATOM 1593 O O . PRO A 1 209 ? -8.316 7.843 27.357 1.00 52.16 209 PRO A O 1
ATOM 1596 N N . ALA A 1 210 ? -8.345 7.721 29.600 1.00 46.12 210 ALA A N 1
ATOM 1597 C CA . ALA A 1 210 ? -9.238 8.862 29.775 1.00 46.12 210 ALA A CA 1
ATOM 1598 C C . ALA A 1 210 ? -8.552 10.140 29.266 1.00 46.12 210 ALA A C 1
ATOM 1600 O O . ALA A 1 210 ? -7.415 10.428 29.643 1.00 46.12 210 ALA A O 1
ATOM 1601 N N . ALA A 1 211 ? -9.234 10.912 28.414 1.00 46.44 211 ALA A N 1
ATOM 1602 C CA . ALA A 1 211 ? -8.791 12.259 28.079 1.00 46.44 211 ALA A CA 1
ATOM 1603 C C . ALA A 1 211 ? -8.736 13.067 29.383 1.00 46.44 211 ALA A C 1
ATOM 1605 O O . ALA A 1 211 ? -9.748 13.199 30.073 1.00 46.44 211 ALA A O 1
ATOM 1606 N N . GLY A 1 212 ? -7.548 13.546 29.753 1.00 37.94 212 GLY A N 1
ATOM 1607 C CA . GLY A 1 212 ? -7.358 14.316 30.974 1.00 37.94 212 GLY A CA 1
ATOM 1608 C C . GLY A 1 212 ? -8.284 15.530 30.990 1.00 37.94 212 GLY A C 1
ATOM 1609 O O . GLY A 1 212 ? -8.129 16.443 30.184 1.00 37.94 212 GLY A O 1
ATOM 1610 N N . ARG A 1 213 ? -9.243 15.551 31.922 1.00 34.09 213 ARG A N 1
ATOM 1611 C CA . ARG A 1 213 ? -9.834 16.801 32.406 1.00 34.09 213 ARG A CA 1
ATOM 1612 C C . ARG A 1 213 ? -8.736 17.522 33.179 1.00 34.09 213 ARG A C 1
ATOM 1614 O O . ARG A 1 213 ? -8.505 17.212 34.342 1.00 34.09 213 ARG A O 1
ATOM 1621 N N . THR A 1 214 ? -8.061 18.474 32.551 1.00 31.45 214 THR A N 1
ATOM 1622 C CA . THR A 1 214 ? -7.363 19.523 33.298 1.00 31.45 214 THR A CA 1
ATOM 1623 C C . THR A 1 214 ? -8.412 20.535 33.738 1.00 31.45 214 THR A C 1
ATOM 1625 O O . THR A 1 214 ? -8.814 21.404 32.970 1.00 31.45 214 THR A O 1
ATOM 1628 N N . THR A 1 215 ? -8.926 20.361 34.954 1.00 32.69 215 THR A N 1
ATOM 1629 C CA . THR A 1 215 ? -9.544 21.447 35.718 1.00 32.69 215 THR A CA 1
ATOM 1630 C C . THR A 1 215 ? -8.451 22.122 36.531 1.00 32.69 215 THR A C 1
ATOM 1632 O O . THR A 1 215 ? -8.021 21.540 37.522 1.00 32.69 215 THR A O 1
ATOM 1635 N N . THR A 1 216 ? -8.027 23.304 36.091 1.00 36.88 216 THR A N 1
ATOM 1636 C CA . THR A 1 216 ? -7.578 24.460 36.890 1.00 36.88 216 THR A CA 1
ATOM 1637 C C . THR A 1 216 ? -7.498 25.644 35.950 1.00 36.88 216 THR A C 1
ATOM 1639 O O . THR A 1 216 ? -6.833 25.478 34.902 1.00 36.88 216 THR A O 1
#

Foldseek 3Di:
DDDDDDADEDADDDPDADEEEAAEEHEYPYDDAHNYEYEYAEEYEYEEEDEYEYEYEYAEEYEYEYEEEYEYEYEYAEEYEYEYEEEYEYEYEYAEEYEYEYEYEYEYEYEYAEEYEYEYEYEYEYEYEYAYEYEYEYEYEYEYEYEYAYEYEYEYEYEYEYEYEYAYEYEYEYEDEYEYEYEYAYEYEYEYDDDYHYNYHYPDDYDYDDRDPPDD

Radius of gyration: 20.31 Å; chains: 1; bounding box: 62×36×66 Å

pLDDT: mean 70.68, std 14.92, range [29.7, 89.5]